Protein AF-A0A914V8T1-F1 (afdb_monomer_lite)

Structure (mmCIF, N/CA/C/O backbone):
data_AF-A0A914V8T1-F1
#
_entry.id   AF-A0A914V8T1-F1
#
loop_
_atom_site.group_PDB
_atom_site.id
_atom_site.type_symbol
_atom_site.label_atom_id
_atom_site.label_alt_id
_atom_site.label_comp_id
_atom_site.label_asym_id
_atom_site.label_entity_id
_atom_site.label_seq_id
_atom_site.pdbx_PDB_ins_code
_atom_site.Cartn_x
_atom_site.Cartn_y
_atom_site.Cartn_z
_atom_site.occupancy
_atom_site.B_iso_or_equiv
_atom_site.auth_seq_id
_atom_site.auth_comp_id
_atom_site.auth_asym_id
_atom_site.auth_atom_id
_atom_site.pdbx_PDB_model_num
ATOM 1 N N . MET A 1 1 ? 13.546 -30.998 -11.094 1.00 40.09 1 MET A N 1
ATOM 2 C CA . MET A 1 1 ? 13.096 -29.634 -10.759 1.00 40.09 1 MET A CA 1
ATOM 3 C C . MET A 1 1 ? 11.955 -29.326 -11.705 1.00 40.09 1 MET A C 1
ATOM 5 O O . MET A 1 1 ? 12.164 -29.465 -12.902 1.00 40.09 1 MET A O 1
ATOM 9 N N . ALA A 1 2 ? 10.743 -29.105 -11.198 1.00 43.88 2 ALA A N 1
ATOM 10 C CA . ALA A 1 2 ? 9.620 -28.754 -12.063 1.00 43.88 2 ALA A CA 1
ATOM 11 C C . ALA A 1 2 ? 9.867 -27.336 -12.589 1.00 43.88 2 ALA A C 1
ATOM 13 O O . ALA A 1 2 ? 10.110 -26.433 -11.797 1.00 43.88 2 ALA A O 1
ATOM 14 N N . GLU A 1 3 ? 9.884 -27.179 -13.906 1.00 50.78 3 GLU A N 1
ATOM 15 C CA . GLU A 1 3 ? 10.030 -25.894 -14.583 1.00 50.78 3 GLU A CA 1
ATOM 16 C C . GLU A 1 3 ? 8.847 -25.002 -14.177 1.00 50.78 3 GLU A C 1
ATOM 18 O O . GLU A 1 3 ? 7.692 -25.333 -14.459 1.00 50.78 3 GLU A O 1
ATOM 23 N N . GLU A 1 4 ? 9.114 -23.932 -13.421 1.00 58.81 4 GLU A N 1
ATOM 24 C CA . GLU A 1 4 ? 8.079 -23.042 -12.892 1.00 58.81 4 GLU A CA 1
ATOM 25 C C . GLU A 1 4 ? 7.491 -22.228 -14.051 1.00 58.81 4 GLU A C 1
ATOM 27 O O . GLU A 1 4 ? 7.983 -21.173 -14.443 1.00 58.81 4 GLU A O 1
ATOM 32 N N . THR A 1 5 ? 6.470 -22.798 -14.684 1.00 71.06 5 THR A N 1
ATOM 33 C CA . THR A 1 5 ? 5.900 -22.284 -15.926 1.00 71.06 5 THR A CA 1
ATOM 34 C C . THR A 1 5 ? 5.067 -21.042 -15.623 1.00 71.06 5 THR A C 1
ATOM 36 O O . THR A 1 5 ? 4.191 -21.077 -14.756 1.00 71.06 5 THR A O 1
ATOM 39 N N . VAL A 1 6 ? 5.317 -19.946 -16.346 1.00 68.06 6 VAL A N 1
ATOM 40 C CA . VAL A 1 6 ? 4.510 -18.720 -16.255 1.00 68.06 6 VAL A CA 1
ATOM 41 C C . VAL A 1 6 ? 3.047 -19.065 -16.537 1.00 68.06 6 VAL A C 1
ATOM 43 O O . VAL A 1 6 ? 2.710 -19.637 -17.576 1.00 68.06 6 VAL A O 1
ATOM 46 N N . LYS A 1 7 ? 2.167 -18.730 -15.596 1.00 71.81 7 LYS A N 1
ATOM 47 C CA . LYS A 1 7 ? 0.733 -18.997 -15.675 1.00 71.81 7 LYS A CA 1
ATOM 48 C C . LYS A 1 7 ? 0.045 -17.826 -16.360 1.00 71.81 7 LYS A C 1
ATOM 50 O O . LYS A 1 7 ? 0.218 -16.674 -15.974 1.00 71.81 7 LYS A O 1
ATOM 55 N N . PHE A 1 8 ? -0.807 -18.098 -17.340 1.00 65.56 8 PHE A N 1
ATOM 56 C CA . PHE A 1 8 ? -1.742 -17.077 -17.795 1.00 65.56 8 PHE A CA 1
ATOM 57 C C . PHE A 1 8 ? -2.761 -16.825 -16.680 1.00 65.56 8 PHE A C 1
ATOM 59 O O . PHE A 1 8 ? -3.545 -17.716 -16.350 1.00 65.56 8 PHE A O 1
ATOM 66 N N . VAL A 1 9 ? -2.740 -15.629 -16.089 1.00 55.72 9 VAL A N 1
ATOM 67 C CA . VAL A 1 9 ? -3.754 -15.225 -15.114 1.00 55.72 9 VAL A CA 1
ATOM 68 C C . VAL A 1 9 ? -4.707 -14.244 -15.789 1.00 55.72 9 VAL A C 1
ATOM 70 O O . VAL A 1 9 ? -4.295 -13.125 -16.099 1.00 55.72 9 VAL A O 1
ATOM 73 N N . PRO A 1 10 ? -5.963 -14.646 -16.067 1.00 44.34 10 PRO A N 1
ATOM 74 C CA . PRO A 1 10 ? -6.947 -13.755 -16.662 1.00 44.34 10 PRO A CA 1
ATOM 75 C C . PRO A 1 10 ? -7.345 -12.701 -15.627 1.00 44.34 10 PRO A C 1
ATOM 77 O O . PRO A 1 10 ? -8.226 -12.916 -14.797 1.00 44.34 10 PRO A O 1
ATOM 80 N N . PHE A 1 11 ? -6.675 -11.555 -15.655 1.00 46.16 11 PHE A N 1
ATOM 81 C CA . PHE A 1 11 ? -7.093 -10.400 -14.879 1.00 46.16 11 PHE A CA 1
ATOM 82 C C . PHE A 1 11 ? -8.258 -9.707 -15.579 1.00 46.16 11 PHE A C 1
ATOM 84 O O . PHE A 1 11 ? -8.137 -9.276 -16.724 1.00 46.16 11 PHE A O 1
ATOM 91 N N . ALA A 1 12 ? -9.370 -9.548 -14.869 1.00 40.06 12 ALA A N 1
ATOM 92 C CA . ALA A 1 12 ? -10.363 -8.539 -15.199 1.00 40.06 12 ALA A CA 1
ATOM 93 C C . ALA A 1 12 ? -10.019 -7.281 -14.391 1.00 40.06 12 ALA A C 1
ATOM 95 O O . ALA A 1 12 ? -10.312 -7.202 -13.198 1.00 40.06 12 ALA A O 1
ATOM 96 N N . SER A 1 13 ? -9.355 -6.305 -15.012 1.00 39.19 13 SER A N 1
ATOM 97 C CA . SER A 1 13 ? -9.276 -4.957 -14.450 1.00 39.19 13 SER A CA 1
ATOM 98 C C . SER A 1 13 ? -10.627 -4.285 -14.674 1.00 39.19 13 SER A C 1
ATOM 100 O O . SER A 1 13 ? -10.956 -3.829 -15.765 1.00 39.19 13 SER A O 1
ATOM 102 N N . PHE A 1 14 ? -11.460 -4.277 -13.641 1.00 40.12 14 PHE A N 1
ATOM 103 C CA . PHE A 1 14 ? -12.752 -3.617 -13.706 1.00 40.12 14 PHE A CA 1
ATOM 104 C C . PHE A 1 14 ? -12.590 -2.169 -13.247 1.00 40.12 14 PHE A C 1
ATOM 106 O O . PHE A 1 14 ? -12.587 -1.866 -12.058 1.00 40.12 14 PHE A O 1
ATOM 113 N N . VAL A 1 15 ? -12.461 -1.254 -14.202 1.00 46.91 15 VAL A N 1
ATOM 114 C CA . VAL A 1 15 ? -13.288 -0.053 -14.097 1.00 46.91 15 VAL A CA 1
ATOM 115 C C . VAL A 1 15 ? -14.628 -0.536 -14.612 1.00 46.91 15 VAL A C 1
ATOM 117 O O . VAL A 1 15 ? -14.652 -1.111 -15.695 1.00 46.91 15 VAL A O 1
ATOM 120 N N . ASP A 1 16 ? -15.706 -0.395 -13.854 1.00 46.41 16 ASP A N 1
ATOM 121 C CA . ASP A 1 16 ? -17.031 -0.648 -14.406 1.00 46.41 16 ASP A CA 1
ATOM 122 C C . ASP A 1 16 ? -17.591 0.659 -14.969 1.00 46.41 16 ASP A C 1
ATOM 124 O O . ASP A 1 16 ? -18.298 1.388 -14.263 1.00 46.41 16 ASP A O 1
ATOM 128 N N . PRO A 1 17 ? -17.285 1.034 -16.220 1.00 47.16 17 PRO A N 1
ATOM 129 C CA . PRO A 1 17 ? -17.965 2.164 -16.827 1.00 47.16 17 PRO A CA 1
ATOM 130 C C . PRO A 1 17 ? -19.477 1.905 -16.928 1.00 47.16 17 PRO A C 1
ATOM 132 O O . PRO A 1 17 ? -20.243 2.864 -17.011 1.00 47.16 17 PRO A O 1
ATOM 135 N N . ALA A 1 18 ? -19.915 0.640 -16.877 1.00 49.03 18 ALA A N 1
ATOM 136 C CA . ALA A 1 18 ? -21.314 0.254 -16.879 1.00 49.03 18 ALA A CA 1
ATOM 137 C C . ALA A 1 18 ? -21.915 0.120 -15.472 1.00 49.03 18 ALA A C 1
ATOM 139 O O . ALA A 1 18 ? -23.126 0.001 -15.393 1.00 49.03 18 ALA A O 1
ATOM 140 N N . PHE A 1 19 ? -21.166 0.240 -14.367 1.00 60.09 19 PHE A N 1
ATOM 141 C CA . PHE A 1 19 ? -21.729 0.042 -13.019 1.00 60.09 19 PHE A CA 1
ATOM 142 C C . PHE A 1 19 ? -22.822 1.052 -12.786 1.00 60.09 19 PHE A C 1
ATOM 144 O O . PHE A 1 19 ? -23.913 0.710 -12.357 1.00 60.09 19 PHE A O 1
ATOM 151 N N . TRP A 1 20 ? -22.545 2.309 -13.122 1.00 57.88 20 TRP A N 1
ATOM 152 C CA . TRP A 1 20 ? -23.533 3.363 -13.019 1.00 57.88 20 TRP A CA 1
ATOM 153 C C . TRP A 1 20 ? -24.673 3.161 -14.007 1.00 57.88 20 TRP A C 1
ATOM 155 O O . TRP A 1 20 ? -25.799 3.482 -13.654 1.00 57.88 20 TRP A O 1
ATOM 165 N N . ALA A 1 21 ? -24.432 2.591 -15.189 1.00 68.50 21 ALA A N 1
ATOM 166 C CA . ALA A 1 21 ? -25.487 2.285 -16.151 1.00 68.50 21 ALA A CA 1
ATOM 167 C C . ALA A 1 21 ? -26.397 1.142 -15.660 1.00 68.50 21 ALA A C 1
ATOM 169 O O . ALA A 1 21 ? -27.607 1.330 -15.594 1.00 68.50 21 ALA A O 1
ATOM 170 N N . ASP A 1 22 ? -25.835 0.019 -15.218 1.00 61.81 22 ASP A N 1
ATOM 171 C CA . ASP A 1 22 ? -26.538 -1.152 -14.689 1.00 61.81 22 ASP A CA 1
ATOM 172 C C . ASP A 1 22 ? -27.198 -0.863 -13.338 1.00 61.81 22 ASP A C 1
ATOM 174 O O . ASP A 1 22 ? -28.322 -1.292 -13.087 1.00 61.81 22 ASP A O 1
ATOM 178 N N . LEU A 1 23 ? -26.540 -0.101 -12.461 1.00 62.12 23 LEU A N 1
ATOM 179 C CA . LEU A 1 23 ? -27.122 0.379 -11.207 1.00 62.12 23 LEU A CA 1
ATOM 180 C C . LEU A 1 23 ? -28.282 1.333 -11.489 1.00 62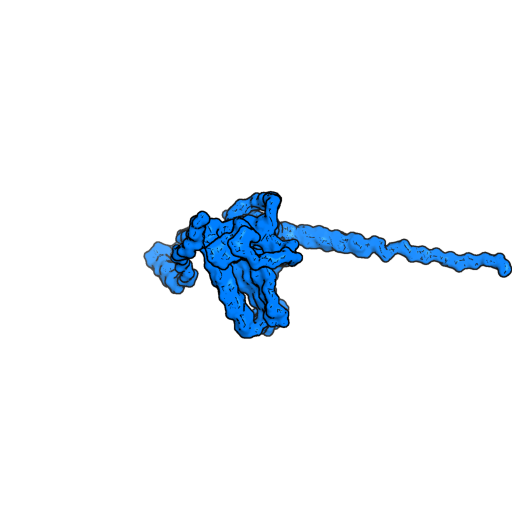.12 23 LEU A C 1
ATOM 182 O O . LEU A 1 23 ? -29.303 1.261 -10.807 1.00 62.12 23 LEU A O 1
ATOM 186 N N . THR A 1 24 ? -28.148 2.210 -12.487 1.00 66.50 24 THR A N 1
ATOM 187 C CA . THR A 1 24 ? -29.220 3.127 -12.894 1.00 66.50 24 THR A CA 1
ATOM 188 C C . THR A 1 24 ? -30.377 2.370 -13.537 1.00 66.50 24 THR A C 1
ATOM 190 O O . THR A 1 24 ? -31.522 2.638 -13.186 1.00 66.50 24 THR A O 1
ATOM 193 N N . ASP A 1 25 ? -30.122 1.381 -14.396 1.00 78.38 25 ASP A N 1
ATOM 194 C CA . ASP A 1 25 ? -31.162 0.537 -14.995 1.00 78.38 25 ASP A CA 1
ATOM 195 C C . ASP A 1 25 ? -31.884 -0.294 -13.926 1.00 78.38 25 ASP A C 1
ATOM 197 O O . ASP A 1 25 ? -33.114 -0.300 -13.872 1.00 78.38 25 ASP A O 1
ATOM 201 N N . ARG A 1 26 ? -31.148 -0.889 -12.978 1.00 69.75 26 ARG A N 1
ATOM 202 C CA . ARG A 1 26 ? -31.739 -1.595 -11.831 1.00 69.75 26 ARG A CA 1
ATOM 203 C C . ARG A 1 26 ? -32.545 -0.662 -10.932 1.00 69.75 26 ARG A C 1
ATOM 205 O O . ARG A 1 26 ? -33.663 -1.023 -10.567 1.00 69.75 26 ARG A O 1
ATOM 212 N N . LYS A 1 27 ? -32.049 0.542 -10.623 1.00 67.12 27 LYS A N 1
ATOM 213 C CA . LYS A 1 27 ? -32.806 1.561 -9.873 1.00 67.12 27 LYS A CA 1
ATOM 214 C C . LYS A 1 27 ? -34.079 1.980 -10.605 1.00 67.12 27 LYS A C 1
ATOM 216 O O . LYS A 1 27 ? -35.128 2.050 -9.983 1.00 67.12 27 LYS A O 1
ATOM 221 N N . LEU A 1 28 ? -34.018 2.220 -11.911 1.00 72.06 28 LEU A N 1
ATOM 222 C CA . LEU A 1 28 ? -35.159 2.732 -12.675 1.00 72.06 28 LEU A CA 1
ATOM 223 C C . LEU A 1 28 ? -36.191 1.654 -13.027 1.00 72.06 28 LEU A C 1
ATOM 225 O O . LEU A 1 28 ? -37.384 1.946 -13.039 1.00 72.06 28 LEU A O 1
ATOM 229 N N . ARG A 1 29 ? -35.755 0.427 -13.333 1.00 73.94 29 ARG A N 1
ATOM 230 C CA . ARG A 1 29 ? -36.621 -0.628 -13.891 1.00 73.94 29 ARG A CA 1
ATOM 231 C C . ARG A 1 29 ? -36.989 -1.734 -12.914 1.00 73.94 29 ARG A C 1
ATOM 233 O O . ARG A 1 29 ? -38.002 -2.394 -13.124 1.00 73.94 29 ARG A O 1
ATOM 240 N N . HIS A 1 30 ? -36.185 -1.954 -11.875 1.00 72.12 30 HIS A N 1
ATOM 241 C CA . HIS A 1 30 ? -36.365 -3.094 -10.973 1.00 72.12 30 HIS A CA 1
ATOM 242 C C . HIS A 1 30 ? -36.601 -2.699 -9.513 1.00 72.12 30 HIS A C 1
ATOM 244 O O . HIS A 1 30 ? -37.428 -3.327 -8.858 1.00 72.12 30 HIS A O 1
ATOM 250 N N . TRP A 1 31 ? -35.900 -1.691 -8.991 1.00 73.38 31 TRP A N 1
ATOM 251 C CA . TRP A 1 31 ? -36.013 -1.276 -7.587 1.00 73.38 31 TRP A CA 1
ATOM 252 C C . TRP A 1 31 ? -36.952 -0.079 -7.398 1.00 73.38 31 TRP A C 1
ATOM 254 O O . TRP A 1 31 ? -37.641 0.004 -6.389 1.00 73.38 31 TRP A O 1
ATOM 264 N N . GLY A 1 32 ? -37.042 0.823 -8.375 1.00 72.44 32 GLY A N 1
ATOM 265 C CA . GLY A 1 32 ? -37.850 2.036 -8.263 1.00 72.44 32 GLY A CA 1
ATOM 266 C C . GLY A 1 32 ? -37.367 2.949 -7.128 1.00 72.44 32 GLY A C 1
ATOM 267 O O . GLY A 1 32 ? -36.168 3.131 -6.936 1.00 72.44 32 GLY A O 1
ATOM 268 N N . LEU A 1 33 ? -38.314 3.516 -6.371 1.00 64.38 33 LEU A N 1
ATOM 269 C CA . LEU A 1 33 ? -38.083 4.363 -5.184 1.00 64.38 33 LEU A CA 1
ATOM 270 C C . LEU A 1 33 ? -37.881 3.545 -3.891 1.00 64.38 33 LEU A C 1
ATOM 272 O O . LEU A 1 33 ? -38.147 4.027 -2.794 1.00 64.38 33 LEU A O 1
ATOM 276 N N . ASP A 1 34 ? -37.500 2.277 -4.013 1.00 62.03 34 ASP A N 1
ATOM 277 C CA . ASP A 1 34 ? -37.257 1.416 -2.863 1.00 62.03 34 ASP A CA 1
ATOM 278 C C . ASP A 1 34 ? -35.905 1.753 -2.214 1.00 62.03 34 ASP A C 1
ATOM 280 O O . ASP A 1 34 ? -34.844 1.425 -2.747 1.00 62.03 34 ASP A O 1
ATOM 284 N N . ASP A 1 35 ? -35.963 2.393 -1.046 1.00 59.16 35 ASP A N 1
ATOM 285 C CA . ASP A 1 35 ? -34.799 2.796 -0.245 1.00 59.16 35 ASP A CA 1
ATOM 286 C C . ASP A 1 35 ? -34.213 1.651 0.608 1.00 59.16 35 ASP A C 1
ATOM 288 O O . ASP A 1 35 ? -33.271 1.856 1.381 1.00 59.16 35 ASP A O 1
ATOM 292 N N . SER A 1 36 ? -34.741 0.426 0.502 1.00 59.56 36 SER A N 1
ATOM 293 C CA . SER A 1 36 ? -34.194 -0.718 1.239 1.00 59.56 36 SER A CA 1
ATOM 294 C C . SER A 1 36 ? -32.816 -1.144 0.710 1.00 59.56 36 SER A C 1
ATOM 296 O O . SER A 1 36 ? -32.586 -1.259 -0.495 1.00 59.56 36 SER A O 1
ATOM 298 N N . ALA A 1 37 ? -31.878 -1.416 1.627 1.00 46.44 37 ALA A N 1
ATOM 299 C CA . ALA A 1 37 ? -30.505 -1.787 1.291 1.00 46.44 37 ALA A CA 1
ATOM 300 C C . ALA A 1 37 ? -30.459 -3.035 0.387 1.00 46.44 37 ALA A C 1
ATOM 302 O O . ALA A 1 37 ? -30.911 -4.116 0.772 1.00 46.44 37 ALA A O 1
ATOM 303 N N . LYS A 1 38 ? -29.893 -2.895 -0.819 1.00 47.62 38 LYS A N 1
ATOM 304 C CA . LYS A 1 38 ? -29.699 -4.002 -1.766 1.00 47.62 38 LYS A CA 1
ATOM 305 C C . LYS A 1 38 ? -28.251 -4.479 -1.733 1.00 47.62 38 LYS A C 1
ATOM 307 O O . LYS A 1 38 ? -27.320 -3.692 -1.886 1.00 47.62 38 LYS A O 1
ATOM 312 N N . LEU A 1 39 ? -28.069 -5.785 -1.559 1.00 38.59 39 LEU A N 1
ATOM 313 C CA . LEU A 1 39 ? -26.759 -6.425 -1.591 1.00 38.59 39 LEU A CA 1
ATOM 314 C C . LEU A 1 39 ? -26.299 -6.588 -3.049 1.00 38.59 39 LEU A C 1
ATOM 316 O O . LEU A 1 39 ? -26.772 -7.472 -3.761 1.00 38.59 39 LEU A O 1
ATOM 320 N N . CYS A 1 40 ? -25.367 -5.748 -3.499 1.00 38.03 40 CYS A N 1
ATOM 321 C CA . CYS A 1 40 ? -24.632 -5.979 -4.741 1.00 38.03 40 CYS A CA 1
ATOM 322 C C . CYS A 1 40 ? -23.422 -6.867 -4.437 1.00 38.03 40 CYS A C 1
ATOM 324 O O . CYS A 1 40 ? -22.416 -6.401 -3.907 1.00 38.03 40 CYS A O 1
ATOM 326 N N . VAL A 1 41 ? -23.532 -8.159 -4.749 1.00 32.72 41 VAL A N 1
ATOM 327 C CA . VAL A 1 41 ? -22.429 -9.114 -4.592 1.00 32.72 41 VAL A CA 1
ATOM 328 C C . VAL A 1 41 ? -21.422 -8.886 -5.720 1.00 32.72 41 VAL A C 1
ATOM 330 O O . VAL A 1 41 ? -21.560 -9.435 -6.811 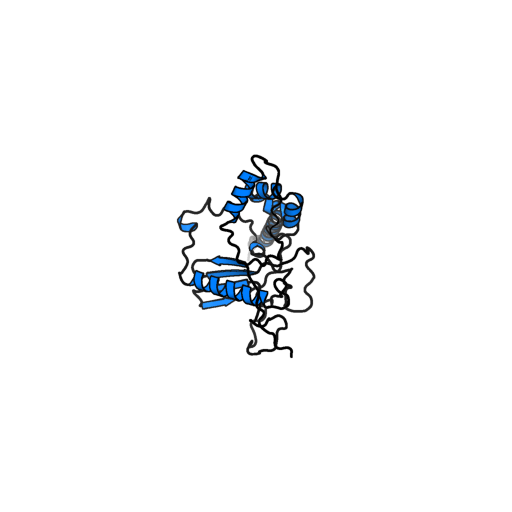1.00 32.72 41 VAL A O 1
ATOM 333 N N . LEU A 1 42 ? -20.406 -8.062 -5.464 1.00 33.19 42 LEU A N 1
ATOM 334 C CA . LEU A 1 42 ? -19.139 -8.159 -6.183 1.00 33.19 42 LEU A CA 1
ATOM 335 C C . LEU A 1 42 ? -18.425 -9.407 -5.665 1.00 33.19 42 LEU A C 1
ATOM 337 O O . LEU A 1 42 ? -18.301 -9.597 -4.456 1.00 33.19 42 LEU A O 1
ATOM 341 N N . ALA A 1 43 ? -18.018 -10.284 -6.581 1.00 29.70 43 ALA A N 1
ATOM 342 C CA . ALA A 1 43 ? -17.304 -11.509 -6.256 1.00 29.70 43 ALA A CA 1
ATOM 343 C C . ALA A 1 43 ? -16.146 -11.207 -5.291 1.00 29.70 43 ALA A C 1
ATOM 345 O O . ALA A 1 43 ? -15.271 -10.393 -5.590 1.00 29.70 43 ALA A O 1
ATOM 346 N N . VAL A 1 44 ? -16.146 -11.866 -4.131 1.00 31.36 44 VAL A N 1
ATOM 347 C CA . VAL A 1 44 ? -15.050 -11.792 -3.161 1.00 31.36 44 VAL A CA 1
ATOM 348 C C . VAL A 1 44 ? -13.906 -12.650 -3.698 1.00 31.36 44 VAL A C 1
ATOM 350 O O . VAL A 1 44 ? -13.679 -13.777 -3.268 1.00 31.36 44 VAL A O 1
ATOM 353 N N . CYS A 1 45 ? -13.196 -12.127 -4.695 1.00 40.09 45 CYS A N 1
ATOM 354 C CA . CYS A 1 45 ? -11.809 -12.510 -4.906 1.00 40.09 45 CYS A CA 1
ATOM 355 C C . CYS A 1 45 ? -11.027 -12.038 -3.679 1.00 40.09 45 CYS A C 1
ATOM 357 O O . CYS A 1 45 ? -11.312 -10.969 -3.140 1.00 40.09 45 CYS A O 1
ATOM 359 N N . VAL A 1 46 ? -10.035 -12.806 -3.233 1.00 49.06 46 VAL A N 1
ATOM 360 C CA . VAL A 1 46 ? -9.026 -12.291 -2.300 1.00 49.06 46 VAL A CA 1
ATOM 361 C C . VAL A 1 46 ? -8.416 -11.051 -2.961 1.00 49.06 46 VAL A C 1
ATOM 363 O O . VAL A 1 46 ? -7.666 -11.169 -3.927 1.00 49.06 46 VAL A O 1
ATOM 366 N N . GLN A 1 47 ? -8.830 -9.861 -2.523 1.00 69.94 47 GLN A N 1
ATOM 367 C CA . GLN A 1 47 ? -8.440 -8.610 -3.161 1.00 69.94 47 GLN A CA 1
ATOM 368 C C . GLN A 1 47 ? -6.990 -8.322 -2.785 1.00 69.94 47 GLN A C 1
ATOM 370 O O . GLN A 1 47 ? -6.693 -7.879 -1.678 1.00 69.94 47 GLN A O 1
ATOM 375 N N . ILE A 1 48 ? -6.076 -8.605 -3.711 1.00 82.25 48 ILE A N 1
ATOM 376 C CA . ILE A 1 48 ? -4.709 -8.099 -3.631 1.00 82.25 48 ILE A CA 1
ATOM 377 C C . ILE A 1 48 ? -4.805 -6.581 -3.781 1.00 82.25 48 ILE A C 1
ATOM 379 O O . ILE A 1 48 ? -5.224 -6.084 -4.825 1.00 82.25 48 ILE A O 1
ATOM 383 N N . ALA A 1 49 ? -4.432 -5.852 -2.733 1.00 87.38 49 ALA A N 1
ATOM 384 C CA . ALA A 1 49 ? -4.364 -4.400 -2.759 1.00 87.38 49 ALA A CA 1
ATOM 385 C C . ALA A 1 49 ? -2.902 -3.948 -2.827 1.00 87.38 49 ALA A C 1
ATOM 387 O O . ALA A 1 49 ? -2.045 -4.447 -2.089 1.00 87.38 49 ALA A O 1
ATOM 388 N N . LEU A 1 50 ? -2.634 -2.982 -3.705 1.00 90.31 50 LEU A N 1
ATOM 389 C CA . LEU A 1 50 ? -1.374 -2.252 -3.789 1.00 90.31 50 LEU A CA 1
ATOM 390 C C . LEU A 1 50 ? -1.665 -0.768 -3.554 1.00 90.31 50 LEU A C 1
ATOM 392 O O . LEU A 1 50 ? -2.504 -0.189 -4.241 1.00 90.31 50 LEU A O 1
ATOM 396 N N . SER A 1 51 ? -0.969 -0.145 -2.606 1.00 90.38 51 SER A N 1
ATOM 397 C CA . SER A 1 51 ? -0.956 1.317 -2.485 1.00 90.38 51 SER A CA 1
ATOM 398 C C . SER A 1 51 ? 0.284 1.864 -3.160 1.00 90.38 51 SER A C 1
ATOM 400 O O . SER A 1 51 ? 1.381 1.392 -2.883 1.00 90.38 51 SER A O 1
ATOM 402 N N . VAL A 1 52 ? 0.108 2.880 -3.999 1.00 91.25 52 VAL A N 1
ATOM 403 C CA . VAL A 1 52 ? 1.203 3.626 -4.619 1.00 91.25 52 VAL A CA 1
ATOM 404 C C . VAL A 1 52 ? 1.056 5.084 -4.212 1.00 91.25 52 VAL A C 1
ATOM 406 O O . VAL A 1 52 ? 0.018 5.689 -4.471 1.00 91.25 52 VAL A O 1
ATOM 409 N N . ALA A 1 53 ? 2.077 5.641 -3.568 1.00 87.88 53 ALA A N 1
ATOM 410 C CA . ALA A 1 53 ? 2.118 7.050 -3.194 1.00 87.88 53 ALA A CA 1
ATOM 411 C C . ALA A 1 53 ? 3.383 7.709 -3.744 1.00 87.88 53 ALA A C 1
ATOM 413 O O . ALA A 1 53 ? 4.456 7.099 -3.781 1.00 87.88 53 ALA A O 1
ATOM 414 N N . LEU A 1 54 ? 3.239 8.958 -4.183 1.00 89.44 54 LEU A N 1
ATOM 415 C CA . LEU A 1 54 ? 4.295 9.738 -4.820 1.00 89.44 54 LEU A CA 1
ATOM 416 C C . LEU A 1 54 ? 4.640 10.945 -3.943 1.00 89.44 54 LEU A C 1
ATOM 418 O O . LEU A 1 54 ? 3.753 11.669 -3.487 1.00 89.44 54 LEU A O 1
ATOM 422 N N . GLY A 1 55 ? 5.933 11.149 -3.720 1.00 86.25 55 GLY A N 1
ATOM 423 C CA . GLY A 1 55 ? 6.513 12.385 -3.207 1.00 86.25 55 GLY A CA 1
ATOM 424 C C . GLY A 1 55 ? 7.130 13.208 -4.340 1.00 86.25 55 GLY A C 1
ATOM 425 O O . GLY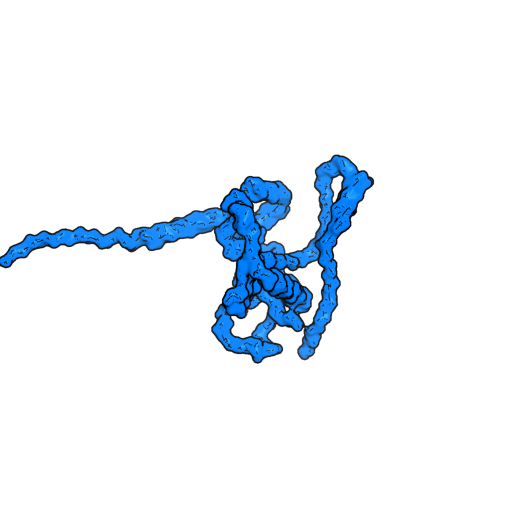 A 1 55 ? 7.007 12.869 -5.515 1.00 86.25 55 GLY A O 1
ATOM 426 N N . PHE A 1 56 ? 7.855 14.272 -3.992 1.00 87.19 56 PHE A N 1
ATOM 427 C CA . PHE A 1 56 ? 8.518 15.127 -4.984 1.00 87.19 56 PHE A CA 1
ATOM 428 C C . PHE A 1 56 ? 9.543 14.363 -5.840 1.00 87.19 56 PHE A C 1
ATOM 430 O O . PHE A 1 56 ? 9.513 14.422 -7.071 1.00 87.19 56 PHE A O 1
ATOM 437 N N . ASP A 1 57 ? 10.441 13.620 -5.198 1.00 89.31 57 ASP A N 1
ATOM 438 C CA . ASP A 1 57 ? 11.515 12.846 -5.828 1.00 89.31 57 ASP A CA 1
ATOM 439 C C . ASP A 1 57 ? 11.571 11.393 -5.332 1.00 89.31 57 ASP A C 1
ATOM 441 O O . ASP A 1 57 ? 12.584 10.716 -5.511 1.00 89.31 57 ASP A O 1
ATOM 445 N N . SER A 1 58 ? 10.500 10.912 -4.707 1.00 90.19 58 SER A N 1
ATOM 446 C CA . SER A 1 58 ? 10.413 9.573 -4.129 1.00 90.19 58 SER A CA 1
ATOM 447 C C . SER A 1 58 ? 9.048 8.947 -4.373 1.00 90.19 58 SER A C 1
ATOM 449 O O . SER A 1 58 ? 8.076 9.635 -4.681 1.00 90.19 58 SER A O 1
ATOM 451 N N . PHE A 1 59 ? 8.972 7.629 -4.249 1.00 92.50 59 PHE A N 1
ATOM 452 C CA . PHE A 1 59 ? 7.714 6.895 -4.293 1.00 92.50 59 PHE A CA 1
ATOM 453 C C . PHE A 1 59 ? 7.744 5.733 -3.308 1.00 92.50 59 PHE A C 1
ATOM 455 O O . PHE A 1 59 ? 8.811 5.214 -2.967 1.00 92.50 59 PHE A O 1
ATOM 462 N N . VAL A 1 60 ? 6.561 5.312 -2.877 1.00 93.19 60 VAL A N 1
ATOM 463 C CA . VAL A 1 60 ? 6.370 4.099 -2.088 1.00 93.19 60 VAL A CA 1
ATOM 464 C C . VAL A 1 60 ? 5.270 3.254 -2.712 1.00 93.19 60 VAL A C 1
ATOM 466 O O . VAL A 1 60 ? 4.201 3.755 -3.057 1.00 93.19 60 VAL A O 1
ATOM 469 N N . ILE A 1 61 ? 5.547 1.966 -2.854 1.00 94.44 61 ILE A N 1
ATOM 470 C CA . ILE A 1 61 ? 4.591 0.938 -3.247 1.00 94.44 61 ILE A CA 1
ATOM 471 C C . ILE A 1 61 ? 4.466 -0.003 -2.056 1.00 94.44 61 ILE A C 1
ATOM 473 O O . ILE A 1 61 ? 5.482 -0.438 -1.520 1.00 94.44 61 ILE A O 1
ATOM 477 N N . VAL A 1 62 ? 3.246 -0.307 -1.628 1.00 92.81 62 VAL A N 1
ATOM 478 C CA . VAL A 1 62 ? 2.970 -1.212 -0.507 1.00 92.81 62 VAL A CA 1
ATOM 479 C C . VAL A 1 62 ? 2.014 -2.294 -0.971 1.00 92.81 62 VAL A C 1
ATOM 481 O O . VAL A 1 62 ? 0.900 -1.987 -1.401 1.00 92.81 62 VAL A O 1
ATOM 484 N N . ARG A 1 63 ? 2.428 -3.553 -0.836 1.00 92.81 63 ARG A N 1
ATOM 485 C CA . ARG A 1 63 ? 1.549 -4.713 -0.951 1.00 92.81 63 ARG A CA 1
ATOM 486 C C . ARG A 1 63 ? 0.893 -4.991 0.386 1.00 92.81 63 ARG A C 1
ATOM 488 O O . ARG A 1 63 ? 1.571 -5.243 1.375 1.00 92.81 63 ARG A O 1
ATOM 495 N N . HIS A 1 64 ? -0.430 -4.939 0.419 1.00 91.19 64 HIS A N 1
ATOM 496 C CA . HIS A 1 64 ? -1.177 -5.150 1.654 1.00 91.19 64 HIS A CA 1
ATOM 497 C C . HIS A 1 64 ? -1.292 -6.639 1.954 1.00 91.19 64 HIS A C 1
ATOM 499 O O . HIS A 1 64 ? -1.379 -7.458 1.035 1.00 91.19 64 HIS A O 1
ATOM 505 N N . GLY A 1 65 ? -1.308 -6.981 3.241 1.00 89.31 65 GLY A N 1
ATOM 506 C CA . GLY A 1 65 ? -1.523 -8.358 3.654 1.00 89.31 65 GLY A CA 1
ATOM 507 C C . GLY A 1 65 ? -2.926 -8.845 3.317 1.00 89.31 65 GLY A C 1
ATOM 508 O O . GLY A 1 65 ? -3.897 -8.095 3.435 1.00 89.31 65 GLY A O 1
ATOM 509 N N . VAL A 1 66 ? -3.031 -10.104 2.893 1.00 83.94 66 VAL A N 1
ATOM 510 C CA . VAL A 1 66 ? -4.313 -10.720 2.528 1.00 83.94 66 VAL A CA 1
ATOM 511 C C . VAL A 1 66 ? -4.705 -11.771 3.554 1.00 83.94 66 VAL A C 1
ATOM 513 O O . VAL A 1 66 ? -3.968 -12.713 3.810 1.00 83.94 66 VAL A O 1
ATOM 516 N N . GLY A 1 67 ? -5.890 -11.644 4.138 1.00 74.06 67 GLY A N 1
ATOM 517 C CA . GLY A 1 67 ? -6.384 -12.643 5.079 1.00 74.06 67 GLY A CA 1
ATOM 518 C C . GLY A 1 67 ? -7.173 -12.035 6.221 1.00 74.06 67 GLY A C 1
ATOM 519 O O . GLY A 1 67 ? -6.985 -10.882 6.601 1.00 74.06 67 GLY A O 1
ATOM 520 N N . SER A 1 68 ? -8.091 -12.838 6.759 1.00 60.66 68 SER A N 1
ATOM 521 C CA . SER A 1 68 ? -8.951 -12.423 7.863 1.00 60.66 68 SER A CA 1
ATOM 522 C C . SER A 1 68 ? -8.480 -12.898 9.232 1.00 60.66 68 SER A C 1
ATOM 524 O O . SER A 1 68 ? -9.124 -12.555 10.220 1.00 60.66 68 SER A O 1
ATOM 526 N N . GLN A 1 69 ? -7.400 -13.677 9.305 1.00 63.66 69 GLN A N 1
ATOM 527 C CA . GLN A 1 69 ? -6.914 -14.186 10.580 1.00 63.66 69 GLN A CA 1
ATOM 528 C C . GLN A 1 69 ? -6.355 -13.037 11.415 1.00 63.66 69 GLN A C 1
ATOM 530 O O . GLN A 1 69 ? -5.519 -12.262 10.947 1.00 63.66 69 GLN A O 1
ATOM 535 N N . ASP A 1 70 ? -6.868 -12.903 12.634 1.00 60.66 70 ASP A N 1
ATOM 536 C CA . ASP A 1 70 ? -6.463 -11.871 13.589 1.00 60.66 70 ASP A CA 1
ATOM 537 C C . ASP A 1 70 ? -5.208 -12.287 14.376 1.00 60.66 70 ASP A C 1
ATOM 539 O O . ASP A 1 70 ? -4.461 -11.424 14.842 1.00 60.66 70 ASP A O 1
ATOM 543 N N . ASP A 1 71 ? -4.917 -13.589 14.431 1.00 60.31 71 ASP A N 1
ATOM 544 C CA . ASP A 1 71 ? -3.767 -14.142 15.138 1.00 60.31 71 ASP A CA 1
ATOM 545 C C . ASP A 1 71 ? -2.465 -13.833 14.392 1.00 60.31 71 ASP A C 1
ATOM 547 O O . ASP A 1 71 ? -2.168 -14.372 13.326 1.00 60.31 71 ASP A O 1
ATOM 551 N N . ILE A 1 72 ? -1.658 -12.941 14.967 1.00 64.06 72 ILE A N 1
ATOM 552 C CA . ILE A 1 72 ? -0.285 -12.721 14.516 1.00 64.06 72 ILE A CA 1
A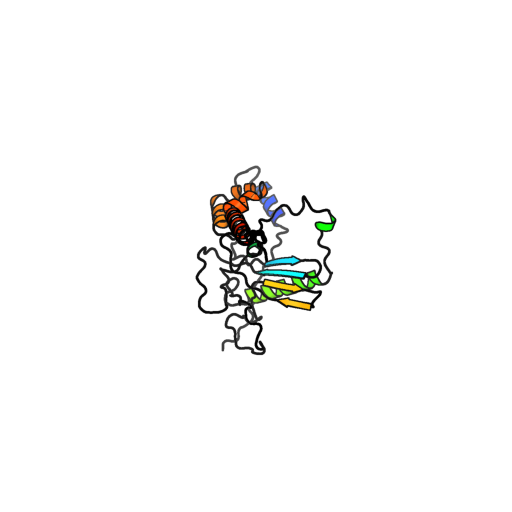TOM 553 C C . ILE A 1 72 ? 0.541 -13.883 15.060 1.00 64.06 72 ILE A C 1
ATOM 555 O O . ILE A 1 72 ? 0.955 -13.862 16.220 1.00 64.06 72 ILE A O 1
ATOM 559 N N . ALA A 1 73 ? 0.776 -14.903 14.234 1.00 63.88 73 ALA A N 1
ATOM 560 C CA . ALA A 1 73 ? 1.650 -15.997 14.633 1.00 63.88 73 ALA A CA 1
ATOM 561 C C . ALA A 1 73 ? 3.050 -15.446 14.987 1.00 63.88 73 ALA A C 1
ATOM 563 O O . ALA A 1 73 ? 3.539 -14.519 14.323 1.00 63.88 73 ALA A O 1
ATOM 564 N N . PRO A 1 74 ? 3.720 -15.971 16.028 1.00 60.19 74 PRO A N 1
ATOM 565 C CA . PRO A 1 74 ? 5.108 -15.618 16.304 1.00 60.19 74 PRO A CA 1
ATOM 566 C C . PRO A 1 74 ? 5.980 -15.938 15.083 1.00 60.19 74 PRO A C 1
ATOM 568 O O . PRO A 1 74 ? 5.663 -16.838 14.307 1.00 60.19 74 PRO A O 1
ATOM 571 N N . ILE A 1 75 ? 7.057 -15.167 14.892 1.00 58.53 75 ILE A N 1
ATOM 572 C CA . ILE A 1 75 ? 7.981 -15.347 13.764 1.00 58.53 75 ILE A CA 1
ATOM 573 C C . ILE A 1 75 ? 8.508 -16.784 13.825 1.00 58.53 75 ILE A C 1
ATOM 575 O O . ILE A 1 75 ? 9.253 -17.133 14.739 1.00 58.53 75 ILE A O 1
ATOM 579 N N . GLN A 1 76 ? 8.098 -17.629 12.878 1.00 55.47 76 GLN A N 1
ATOM 580 C CA . GLN A 1 76 ? 8.761 -18.910 12.666 1.00 55.47 76 GLN A CA 1
ATOM 581 C C . GLN A 1 76 ? 10.187 -18.615 12.205 1.00 55.47 76 GLN A C 1
ATOM 583 O O . GLN A 1 76 ? 10.387 -17.695 11.423 1.00 55.47 76 GLN A O 1
ATOM 588 N N . SER A 1 77 ? 11.162 -19.356 12.729 1.00 48.75 77 SER A N 1
ATOM 589 C CA . SER A 1 77 ? 12.608 -19.160 12.569 1.00 48.75 77 SER A CA 1
ATOM 590 C C . SER A 1 77 ? 13.065 -19.017 11.106 1.00 48.75 77 SER A C 1
ATOM 592 O O . SER A 1 77 ? 13.544 -19.966 10.492 1.00 48.75 77 SER A O 1
ATOM 594 N N . GLY A 1 78 ? 12.921 -17.815 10.555 1.00 59.00 78 GLY A N 1
ATOM 595 C CA . GLY A 1 78 ? 13.262 -17.449 9.188 1.00 59.00 78 GLY A CA 1
ATOM 596 C C . GLY A 1 78 ? 12.979 -15.965 8.956 1.00 59.00 78 GLY A C 1
ATOM 597 O O . GLY A 1 78 ? 12.019 -15.414 9.489 1.00 59.00 78 GLY A O 1
ATOM 598 N N . ASN A 1 79 ? 13.813 -15.304 8.153 1.00 77.25 79 ASN A N 1
ATOM 599 C CA . ASN A 1 79 ? 13.706 -13.872 7.837 1.00 77.25 79 ASN A CA 1
ATOM 600 C C . ASN A 1 79 ? 12.529 -13.554 6.884 1.00 77.25 79 ASN A C 1
ATOM 602 O O . ASN A 1 79 ? 12.643 -12.668 6.042 1.00 77.25 79 ASN A O 1
ATOM 606 N N . LEU A 1 80 ? 11.414 -14.288 6.961 1.00 83.62 80 LEU A N 1
ATOM 607 C CA . LEU A 1 80 ? 10.259 -14.166 6.069 1.00 83.62 80 LEU A CA 1
ATOM 608 C C . LEU A 1 80 ? 8.996 -13.831 6.869 1.00 83.62 80 LEU A C 1
ATOM 610 O O . LEU A 1 80 ? 8.672 -14.492 7.854 1.00 83.62 80 LEU A O 1
ATOM 614 N N . VAL A 1 81 ? 8.254 -12.826 6.413 1.00 86.62 81 VAL A N 1
ATOM 615 C CA . VAL A 1 81 ? 6.931 -12.470 6.930 1.00 86.62 81 VAL A CA 1
ATOM 616 C C . VAL A 1 81 ? 5.865 -13.080 6.016 1.00 86.62 81 VAL A C 1
ATOM 618 O O . VAL A 1 81 ? 5.879 -12.806 4.813 1.00 86.62 81 VAL A O 1
ATOM 621 N N . PRO A 1 82 ? 4.936 -13.887 6.557 1.00 88.56 82 PRO A N 1
ATOM 622 C CA . PRO A 1 82 ? 3.805 -14.427 5.807 1.00 88.56 82 PRO A CA 1
ATOM 623 C C . PRO A 1 82 ? 2.925 -13.344 5.164 1.00 88.56 82 PRO A C 1
ATOM 625 O O . PRO A 1 82 ? 2.741 -12.264 5.732 1.00 88.56 82 PRO A O 1
ATOM 628 N N . GLY A 1 83 ? 2.352 -13.641 3.993 1.00 87.56 83 GLY A N 1
ATOM 629 C CA . GLY A 1 83 ? 1.542 -12.692 3.221 1.00 87.56 83 GLY A CA 1
ATOM 630 C C . GLY A 1 83 ? 0.277 -12.194 3.933 1.00 87.56 83 GLY A C 1
ATOM 631 O O . GLY A 1 83 ? -0.172 -11.084 3.679 1.00 87.56 83 GLY A O 1
ATOM 632 N N . ASP A 1 84 ? -0.280 -12.962 4.865 1.00 87.62 84 ASP A N 1
ATOM 633 C CA . ASP A 1 84 ? -1.435 -12.593 5.699 1.00 87.62 84 ASP A CA 1
ATOM 634 C C . ASP A 1 84 ? -1.091 -11.644 6.857 1.00 87.62 84 ASP A C 1
ATOM 636 O O . ASP A 1 84 ? -1.971 -11.001 7.435 1.00 87.62 84 ASP A O 1
ATOM 640 N N . GLN A 1 85 ? 0.197 -11.519 7.170 1.00 89.06 85 GLN A N 1
ATOM 641 C CA . GLN A 1 85 ? 0.711 -10.716 8.278 1.00 89.06 85 GLN A CA 1
ATOM 642 C C . GLN A 1 85 ? 1.466 -9.472 7.806 1.00 89.06 85 GLN A C 1
ATOM 644 O O . GLN A 1 85 ? 2.067 -8.771 8.625 1.00 89.06 85 GLN A O 1
ATOM 649 N N . LEU A 1 86 ? 1.438 -9.178 6.506 1.00 90.50 86 LEU A N 1
ATOM 650 C CA . LEU A 1 86 ? 1.997 -7.950 5.953 1.00 90.50 86 LEU A CA 1
ATOM 651 C C . LEU A 1 86 ? 1.177 -6.733 6.392 1.00 90.50 86 LEU A C 1
ATOM 653 O O . LEU A 1 86 ? -0.055 -6.757 6.420 1.00 90.50 86 LEU A O 1
ATOM 657 N N . GLY A 1 87 ? 1.873 -5.650 6.729 1.00 89.81 87 GLY A N 1
ATOM 658 C CA . GLY A 1 87 ? 1.242 -4.388 7.093 1.00 89.81 87 GLY A CA 1
ATOM 659 C C . GLY A 1 87 ? 0.558 -3.707 5.909 1.00 89.81 87 GLY A C 1
ATOM 660 O O . GLY A 1 87 ? 0.973 -3.846 4.759 1.00 89.81 87 GLY A O 1
ATOM 661 N N . CYS A 1 88 ? -0.486 -2.936 6.192 1.00 90.00 88 CYS A N 1
ATOM 662 C CA . CYS A 1 88 ? -1.058 -2.008 5.220 1.00 90.00 88 CYS A CA 1
ATOM 663 C C . CYS A 1 88 ? -0.233 -0.711 5.154 1.00 90.00 88 CYS A C 1
ATOM 665 O O . CYS A 1 88 ? 0.681 -0.499 5.954 1.00 90.00 88 CYS A O 1
ATOM 667 N N . TYR A 1 89 ? -0.602 0.191 4.245 1.00 87.44 89 TYR A N 1
ATOM 668 C CA . TYR A 1 89 ? 0.003 1.523 4.127 1.00 87.44 89 TYR A CA 1
ATOM 669 C C . TYR A 1 89 ? 0.044 2.294 5.466 1.00 87.44 89 TYR A C 1
ATOM 671 O O . TYR A 1 89 ? 1.062 2.887 5.805 1.00 87.44 89 TYR A O 1
ATOM 679 N N . PHE A 1 90 ? -1.019 2.198 6.271 1.00 85.94 90 PHE A N 1
ATOM 680 C CA . PHE A 1 90 ? -1.149 2.868 7.574 1.00 85.94 90 PHE A CA 1
ATOM 681 C C . PHE A 1 90 ? -0.521 2.099 8.748 1.00 85.94 90 PHE A C 1
ATOM 683 O O . PHE A 1 90 ? -0.625 2.537 9.886 1.00 85.94 90 PHE A O 1
ATOM 690 N N . CYS A 1 91 ? 0.096 0.929 8.536 1.00 86.12 91 CYS A N 1
ATOM 691 C CA . CYS A 1 91 ? 0.765 0.212 9.635 1.00 86.12 91 CYS A CA 1
ATOM 692 C C . CYS A 1 91 ? 2.098 0.841 10.038 1.00 86.12 91 CYS A C 1
ATOM 694 O O . CYS A 1 91 ? 2.598 0.542 11.116 1.00 86.12 91 CYS A O 1
ATOM 696 N N . SER A 1 92 ? 2.692 1.642 9.157 1.00 74.62 92 SER A N 1
ATOM 697 C CA . SER A 1 92 ? 3.951 2.341 9.423 1.00 74.62 92 SER A CA 1
ATOM 698 C C . SER A 1 92 ? 3.743 3.783 9.882 1.00 74.62 92 SER A C 1
ATOM 700 O O . SER A 1 92 ? 4.728 4.465 10.142 1.00 74.62 92 SER A O 1
ATOM 702 N N . ASP A 1 93 ? 2.493 4.242 9.952 1.00 61.91 93 ASP A N 1
ATOM 703 C CA . ASP A 1 93 ? 2.138 5.579 10.413 1.00 61.91 93 ASP A CA 1
ATOM 704 C C . ASP A 1 93 ? 1.588 5.487 11.843 1.00 61.91 93 ASP A C 1
ATOM 706 O O . ASP A 1 93 ? 0.748 4.635 12.139 1.00 61.91 93 ASP A O 1
ATOM 710 N N . VAL A 1 94 ? 2.102 6.335 12.734 1.00 53.56 94 VAL A N 1
ATOM 711 C CA . VAL A 1 94 ? 1.676 6.428 14.142 1.00 53.56 94 VAL A CA 1
ATOM 712 C C . VAL A 1 94 ? 0.613 7.507 14.353 1.00 53.56 94 VAL A C 1
ATOM 714 O O . VAL A 1 94 ? 0.268 7.804 15.495 1.00 53.56 94 VAL A O 1
ATOM 717 N N . THR A 1 95 ? 0.079 8.083 13.275 1.00 50.88 95 THR A N 1
ATOM 718 C CA . THR A 1 95 ? -0.979 9.100 13.313 1.00 50.88 95 THR A CA 1
ATOM 719 C C . THR A 1 95 ? -2.197 8.650 12.509 1.00 50.88 95 THR A C 1
ATOM 721 O O . THR A 1 95 ? -2.060 7.995 11.470 1.00 50.88 95 THR A O 1
ATOM 724 N N . ALA A 1 96 ? -3.412 8.946 12.988 1.00 48.50 96 ALA A N 1
ATOM 725 C CA . ALA A 1 96 ? -4.597 8.704 12.174 1.00 48.50 96 ALA A CA 1
ATOM 726 C C . ALA A 1 96 ? -4.631 9.663 10.976 1.00 48.50 96 ALA A C 1
ATOM 728 O O . ALA A 1 96 ? -4.157 10.799 11.071 1.00 48.50 96 ALA A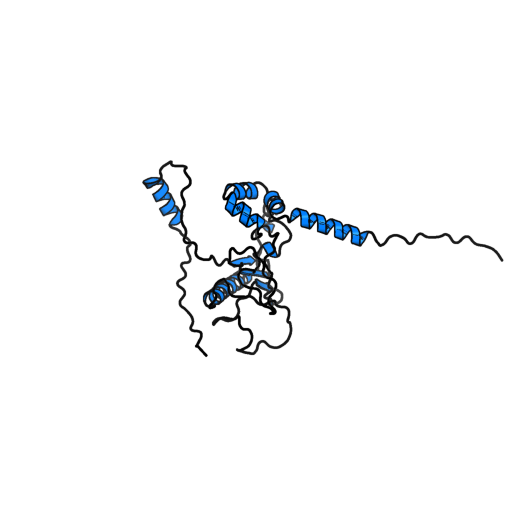 O 1
ATOM 729 N N . PRO A 1 97 ? -5.210 9.240 9.837 1.00 53.53 97 PRO A N 1
ATOM 730 C CA . PRO A 1 97 ? -5.366 10.115 8.687 1.00 53.53 97 PRO A CA 1
ATOM 731 C C . PRO A 1 97 ? -6.317 11.271 9.030 1.00 53.53 97 PRO A C 1
ATOM 733 O O . PRO A 1 97 ? -7.537 11.129 8.990 1.00 53.53 97 PRO A O 1
ATOM 736 N N . GLY A 1 98 ? -5.750 12.429 9.363 1.00 52.47 98 GLY A N 1
ATOM 737 C CA . GLY A 1 98 ? -6.482 13.686 9.488 1.00 52.47 98 GLY A CA 1
ATOM 738 C C . GLY A 1 98 ? -6.839 14.282 8.123 1.00 52.47 98 GLY A C 1
ATOM 739 O O . GLY A 1 98 ? -6.316 13.881 7.081 1.00 52.47 98 GLY A O 1
ATOM 740 N N . ASN A 1 99 ? -7.721 15.285 8.111 1.00 49.66 99 ASN A N 1
ATOM 741 C CA . ASN A 1 99 ? -8.067 16.014 6.890 1.00 49.66 99 ASN A CA 1
ATOM 742 C C . ASN A 1 99 ? -6.863 16.835 6.390 1.00 49.66 99 ASN A C 1
ATOM 744 O O . ASN A 1 99 ? -6.675 17.989 6.771 1.00 49.66 99 ASN A O 1
ATOM 748 N N . SER A 1 100 ? -6.067 16.248 5.495 1.00 52.25 100 SER A N 1
ATOM 749 C CA . SER A 1 100 ? -4.873 16.877 4.917 1.00 52.25 100 SER A CA 1
ATOM 750 C C . SER A 1 100 ? -5.172 18.051 3.977 1.00 52.25 100 SER A C 1
ATOM 752 O O . SER A 1 100 ? -4.244 18.720 3.533 1.00 52.25 100 SER A O 1
ATOM 754 N N . THR A 1 101 ? -6.439 18.296 3.641 1.00 52.84 101 THR A N 1
ATOM 755 C CA . THR A 1 101 ? -6.864 19.321 2.676 1.00 52.84 101 THR A CA 1
ATOM 756 C C . THR A 1 101 ? -7.264 20.627 3.369 1.00 52.84 101 THR A C 1
ATOM 758 O O . THR A 1 101 ? -7.190 21.688 2.756 1.00 52.84 101 THR A O 1
ATOM 761 N N . ARG A 1 102 ? -7.674 20.580 4.646 1.00 51.94 102 ARG A N 1
ATOM 762 C CA . ARG A 1 102 ? -8.232 21.749 5.351 1.00 51.94 102 ARG A CA 1
ATOM 763 C C . ARG A 1 102 ? -7.180 22.779 5.777 1.00 51.94 102 ARG A C 1
ATOM 765 O O . ARG A 1 102 ? -7.480 23.966 5.742 1.00 51.94 102 ARG A O 1
ATOM 772 N N . ASP A 1 103 ? -5.961 22.334 6.086 1.00 48.22 103 ASP A N 1
ATOM 773 C CA . ASP A 1 103 ? -4.867 23.188 6.584 1.00 48.22 103 ASP A CA 1
ATOM 774 C C . ASP A 1 103 ? -3.675 23.301 5.612 1.00 48.22 103 ASP A C 1
ATOM 776 O O . ASP A 1 103 ? -2.577 23.706 5.990 1.00 48.22 103 ASP A O 1
ATOM 780 N N . ARG A 1 104 ? -3.878 22.960 4.332 1.00 47.38 104 ARG A N 1
ATOM 781 C CA . ARG A 1 104 ? -2.865 23.085 3.272 1.00 47.38 104 ARG A CA 1
ATOM 782 C C . ARG A 1 104 ? -3.299 24.111 2.235 1.00 47.38 104 ARG A C 1
ATOM 784 O O . ARG A 1 104 ? -4.418 24.041 1.728 1.00 47.38 104 ARG A O 1
ATOM 791 N N . THR A 1 105 ? -2.412 25.036 1.872 1.00 39.69 105 THR A N 1
ATOM 792 C CA . THR A 1 105 ? -2.630 25.913 0.708 1.00 39.69 105 THR A CA 1
ATOM 793 C C . THR A 1 105 ? -2.724 25.066 -0.570 1.00 39.69 105 THR A C 1
ATOM 795 O O . THR A 1 105 ? -2.228 23.942 -0.601 1.00 39.69 105 THR A O 1
ATOM 798 N N . LEU A 1 106 ? -3.371 25.568 -1.629 1.00 43.06 106 LEU A N 1
ATOM 799 C CA . LEU A 1 106 ? -3.630 24.817 -2.874 1.00 43.06 106 LEU A CA 1
ATOM 800 C C . LEU A 1 106 ? -2.357 24.137 -3.447 1.00 43.06 106 LEU A C 1
ATOM 802 O O . LEU A 1 106 ? -2.414 23.005 -3.922 1.00 43.06 106 LEU A O 1
ATOM 806 N N . ASP A 1 107 ? -1.196 24.786 -3.301 1.00 44.97 107 ASP A N 1
ATOM 807 C CA . ASP A 1 107 ? 0.123 24.286 -3.728 1.00 44.97 107 ASP A CA 1
ATOM 808 C C . ASP A 1 107 ? 0.697 23.158 -2.847 1.00 44.97 107 ASP A C 1
ATOM 810 O O . ASP A 1 107 ? 1.588 22.430 -3.274 1.00 44.97 107 ASP A O 1
ATOM 814 N N . GLN A 1 108 ? 0.195 22.977 -1.622 1.00 50.34 108 GLN A N 1
ATOM 815 C CA . GLN A 1 108 ? 0.553 21.868 -0.725 1.00 50.34 108 GLN A CA 1
ATOM 816 C C . GLN A 1 108 ? -0.395 20.660 -0.850 1.00 50.34 108 GLN A C 1
ATOM 818 O O . GLN A 1 108 ? -0.120 19.601 -0.272 1.00 50.34 108 GLN A O 1
ATOM 823 N N . GLN A 1 109 ? -1.505 20.814 -1.581 1.00 50.88 109 GLN A N 1
ATOM 824 C CA . GLN A 1 109 ? -2.448 19.738 -1.913 1.00 50.88 109 GLN A CA 1
ATOM 825 C C . GLN A 1 109 ? -2.045 19.015 -3.208 1.00 50.88 109 GLN A C 1
ATOM 827 O O . GLN A 1 109 ? -2.289 17.818 -3.355 1.00 50.88 109 GLN A O 1
ATOM 832 N N . CYS A 1 110 ? -1.369 19.718 -4.120 1.00 58.50 110 CYS A N 1
ATOM 833 C CA . CYS A 1 110 ? -0.766 19.143 -5.315 1.00 58.50 110 CYS A CA 1
ATOM 834 C C . CYS A 1 110 ? 0.706 18.822 -5.043 1.00 58.50 110 CYS A C 1
ATOM 836 O O . CYS A 1 110 ? 1.550 19.714 -5.050 1.00 58.50 110 CYS A O 1
ATOM 838 N N . THR A 1 111 ? 1.053 17.549 -4.839 1.00 61.16 111 THR A N 1
ATOM 839 C CA . THR A 1 111 ? 2.467 17.154 -4.795 1.00 61.16 111 THR A CA 1
ATOM 840 C C . THR A 1 111 ? 3.098 17.432 -6.159 1.00 61.16 111 THR A C 1
ATOM 842 O O . THR A 1 111 ? 2.901 16.675 -7.113 1.00 61.16 111 THR A O 1
ATOM 845 N N . VAL A 1 112 ? 3.883 18.510 -6.266 1.00 77.31 112 VAL A N 1
ATOM 846 C CA . VAL A 1 112 ? 4.800 18.688 -7.397 1.00 77.31 112 VAL A CA 1
ATOM 847 C C . VAL A 1 112 ? 5.699 17.462 -7.401 1.00 77.31 112 VAL A C 1
ATOM 849 O O . VAL A 1 112 ? 6.370 17.182 -6.417 1.00 77.31 112 VAL A O 1
ATOM 852 N N . THR A 1 113 ? 5.655 16.692 -8.479 1.00 84.81 113 THR A N 1
ATOM 853 C CA . THR A 1 113 ? 6.353 15.412 -8.592 1.00 84.81 113 THR A CA 1
ATOM 854 C C . THR A 1 113 ? 7.272 15.481 -9.799 1.00 84.81 113 THR A C 1
ATOM 856 O O . THR A 1 113 ? 6.853 15.914 -10.877 1.00 84.81 113 THR A O 1
ATOM 859 N N . ARG A 1 114 ? 8.531 15.057 -9.655 1.00 88.75 114 ARG A N 1
ATOM 860 C CA . ARG A 1 114 ? 9.443 14.927 -10.799 1.00 88.75 114 ARG A CA 1
ATOM 861 C C . ARG A 1 114 ? 8.809 13.974 -11.830 1.00 88.75 114 ARG A C 1
ATOM 863 O O . ARG A 1 114 ? 8.454 12.859 -11.451 1.00 88.75 114 ARG A O 1
ATOM 870 N N . PRO A 1 115 ? 8.721 14.331 -13.127 1.00 88.19 115 PRO A N 1
ATOM 871 C CA . PRO A 1 115 ? 7.917 13.581 -14.105 1.00 88.19 115 PRO A CA 1
ATOM 872 C C . PRO A 1 115 ? 8.240 12.085 -14.253 1.00 88.19 115 PRO A C 1
ATOM 874 O O . PRO A 1 115 ? 7.374 11.306 -14.638 1.00 88.19 115 PRO A O 1
ATOM 877 N N . GLY A 1 116 ? 9.474 11.667 -13.953 1.00 91.31 116 GLY A N 1
ATOM 878 C CA . GLY A 1 116 ? 9.873 10.257 -14.019 1.00 91.31 116 GLY A CA 1
ATOM 879 C C . GLY A 1 116 ? 9.372 9.397 -12.852 1.00 91.31 116 GLY A C 1
ATOM 880 O O . GLY A 1 116 ? 9.287 8.181 -12.994 1.00 91.31 116 GLY A O 1
ATOM 881 N N . VAL A 1 117 ? 9.030 10.001 -11.707 1.00 91.25 117 VAL A N 1
ATOM 882 C CA . VAL A 1 117 ? 8.642 9.280 -10.479 1.00 91.25 117 VAL A CA 1
ATOM 883 C C . VAL A 1 117 ? 7.367 8.467 -10.699 1.00 91.25 117 VAL A C 1
ATOM 885 O O . VAL A 1 117 ? 7.321 7.299 -10.322 1.00 91.25 117 VAL A O 1
ATOM 888 N N . SER A 1 118 ? 6.359 9.045 -11.358 1.00 90.31 118 SER A N 1
ATOM 889 C CA . SER A 1 118 ? 5.090 8.360 -11.633 1.00 90.31 118 SER A CA 1
ATOM 890 C C . SER A 1 118 ? 5.273 7.140 -12.538 1.00 90.31 118 SER A C 1
ATOM 892 O O . SER A 1 118 ? 4.684 6.096 -12.275 1.00 90.31 118 SER A O 1
ATOM 894 N N . GLN A 1 119 ? 6.122 7.245 -13.565 1.00 93.50 119 GLN A N 1
ATOM 895 C CA . GLN A 1 119 ? 6.398 6.152 -14.503 1.00 93.50 119 GLN A CA 1
ATOM 896 C C . GLN A 1 119 ? 7.144 5.004 -13.822 1.00 93.50 119 GLN A C 1
ATOM 898 O O . GLN A 1 119 ? 6.758 3.847 -13.979 1.00 93.50 119 GLN A O 1
ATOM 903 N N . MET A 1 120 ? 8.168 5.319 -13.021 1.00 94.44 120 MET A N 1
ATOM 904 C CA . MET A 1 120 ? 8.902 4.309 -12.252 1.00 94.44 120 MET A CA 1
ATOM 905 C C . MET A 1 120 ? 7.991 3.598 -11.250 1.00 94.44 120 MET A C 1
ATOM 907 O O . MET A 1 120 ? 7.974 2.370 -11.201 1.00 94.44 120 MET A O 1
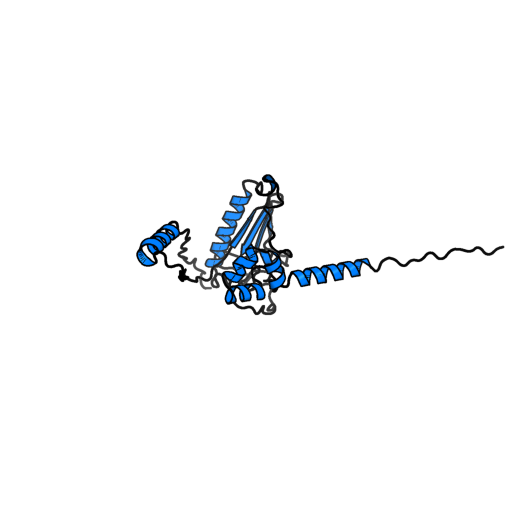ATOM 911 N N . ALA A 1 121 ? 7.195 4.359 -10.494 1.00 93.25 121 ALA A N 1
ATOM 912 C CA . ALA A 1 121 ? 6.274 3.798 -9.514 1.00 93.25 121 ALA A CA 1
ATOM 913 C C . ALA A 1 121 ? 5.205 2.909 -10.170 1.00 93.25 121 ALA A C 1
ATOM 915 O O . ALA A 1 121 ? 4.936 1.814 -9.682 1.00 93.25 121 ALA A O 1
ATOM 916 N N . ALA A 1 122 ? 4.622 3.347 -11.291 1.00 92.75 122 ALA A N 1
ATOM 917 C CA . ALA A 1 122 ? 3.622 2.571 -12.019 1.00 92.75 122 ALA A CA 1
ATOM 918 C C . ALA A 1 122 ? 4.205 1.269 -12.589 1.00 92.75 122 ALA A C 1
ATOM 920 O O . ALA A 1 122 ? 3.607 0.211 -12.406 1.00 92.75 122 ALA A O 1
ATOM 921 N N . GLY A 1 123 ? 5.381 1.334 -13.224 1.00 94.50 123 GLY A N 1
ATOM 922 C CA . GLY A 1 123 ? 6.057 0.151 -13.761 1.00 94.50 123 GLY A CA 1
ATOM 923 C C . GLY A 1 123 ? 6.357 -0.876 -12.671 1.00 94.50 123 GLY A C 1
ATOM 924 O O . GLY A 1 123 ? 5.946 -2.028 -12.775 1.00 94.50 123 GLY A O 1
ATOM 925 N N . LEU A 1 124 ? 6.977 -0.442 -11.570 1.00 95.44 124 LEU A N 1
ATOM 926 C CA . LEU A 1 124 ? 7.301 -1.327 -10.447 1.00 95.44 124 LEU A CA 1
ATOM 927 C C . LEU A 1 124 ? 6.057 -1.896 -9.753 1.00 95.44 124 LEU A C 1
ATOM 929 O O . LEU A 1 124 ? 6.087 -3.034 -9.293 1.00 95.44 124 LEU A O 1
ATOM 933 N N . ALA A 1 125 ? 4.961 -1.138 -9.673 1.00 92.50 125 ALA A N 1
ATOM 934 C CA . ALA A 1 125 ? 3.721 -1.626 -9.074 1.00 92.50 125 ALA A CA 1
ATOM 935 C C . ALA A 1 125 ? 3.082 -2.745 -9.910 1.00 92.50 125 ALA A C 1
ATOM 937 O O . ALA A 1 125 ? 2.608 -3.734 -9.348 1.00 92.50 125 ALA A O 1
ATOM 938 N N . VAL A 1 126 ? 3.093 -2.612 -11.240 1.00 92.00 126 VAL A N 1
ATOM 939 C CA . VAL A 1 126 ? 2.577 -3.643 -12.153 1.00 92.00 126 VAL A CA 1
ATOM 940 C C . VAL A 1 126 ? 3.470 -4.885 -12.142 1.00 92.00 126 VAL A C 1
ATOM 942 O O . VAL A 1 126 ? 2.945 -5.994 -12.064 1.00 92.00 126 VAL A O 1
ATOM 945 N N . GLU A 1 127 ? 4.794 -4.719 -12.124 1.00 93.38 127 GLU A N 1
ATOM 946 C CA . GLU A 1 127 ? 5.731 -5.846 -12.002 1.00 93.38 127 GLU A CA 1
ATOM 947 C C . GLU A 1 127 ? 5.574 -6.580 -10.664 1.00 93.38 127 GLU A C 1
ATOM 949 O O . GLU A 1 127 ? 5.521 -7.810 -10.628 1.00 93.38 127 GLU A O 1
ATOM 954 N N . LEU A 1 128 ? 5.397 -5.845 -9.559 1.00 92.19 128 LEU A N 1
ATOM 955 C CA . LEU A 1 128 ? 5.109 -6.448 -8.258 1.00 92.19 128 LEU A CA 1
ATOM 956 C C . LEU A 1 128 ? 3.797 -7.241 -8.288 1.00 92.19 128 LEU A C 1
ATOM 958 O O . LEU A 1 128 ? 3.738 -8.353 -7.763 1.00 92.19 128 LEU A O 1
ATOM 962 N N . LEU A 1 129 ? 2.746 -6.699 -8.909 1.00 89.69 129 LEU A N 1
ATOM 963 C CA . LEU A 1 129 ? 1.478 -7.410 -9.065 1.00 89.69 129 LEU A CA 1
ATOM 964 C C . LEU A 1 129 ? 1.651 -8.698 -9.877 1.00 89.69 129 LEU A C 1
ATOM 966 O O . LEU A 1 129 ? 1.148 -9.747 -9.470 1.00 89.69 129 LEU A O 1
ATOM 970 N N . ALA A 1 130 ? 2.369 -8.626 -11.000 1.00 87.31 130 ALA A N 1
ATOM 971 C CA . ALA A 1 130 ? 2.654 -9.781 -11.839 1.00 87.31 130 ALA A CA 1
ATOM 972 C C . ALA A 1 130 ? 3.402 -10.858 -11.040 1.00 87.31 130 ALA A C 1
ATOM 974 O O . ALA A 1 130 ? 2.949 -12.003 -10.997 1.00 87.31 130 ALA A O 1
ATOM 975 N N . ALA A 1 131 ? 4.471 -10.489 -10.329 1.00 88.88 131 ALA A N 1
ATOM 976 C CA . ALA A 1 131 ? 5.248 -11.414 -9.508 1.00 88.88 131 ALA A CA 1
ATOM 977 C C . ALA A 1 131 ? 4.403 -12.097 -8.422 1.00 88.88 131 ALA A C 1
ATOM 979 O O . ALA A 1 131 ? 4.451 -13.319 -8.271 1.00 88.88 131 ALA A O 1
ATOM 980 N N . VAL A 1 132 ? 3.571 -11.332 -7.710 1.00 88.25 132 VAL A N 1
ATOM 981 C CA . VAL A 1 132 ? 2.688 -11.858 -6.655 1.00 88.25 132 VAL A CA 1
ATOM 982 C C . VAL A 1 132 ? 1.698 -12.868 -7.209 1.00 88.25 132 VAL A C 1
ATOM 984 O O . VAL A 1 132 ? 1.418 -13.874 -6.568 1.00 88.25 132 VAL A O 1
ATOM 987 N N . VAL A 1 133 ? 1.153 -12.611 -8.391 1.00 86.69 133 VAL A N 1
ATOM 988 C CA . VAL A 1 133 ? 0.099 -13.452 -8.958 1.00 86.69 133 VAL A CA 1
ATOM 989 C C . VAL A 1 133 ? 0.660 -14.699 -9.642 1.00 86.69 133 VAL A C 1
ATOM 991 O O . VAL A 1 133 ? 0.001 -15.740 -9.652 1.00 86.69 133 VAL A O 1
ATOM 994 N N . GLN A 1 134 ? 1.889 -14.634 -10.151 1.00 83.56 134 GLN A N 1
ATOM 995 C CA . GLN A 1 134 ? 2.601 -15.819 -10.627 1.00 83.56 134 GLN A CA 1
ATOM 996 C C . GLN A 1 134 ? 3.079 -16.725 -9.489 1.00 83.56 134 GLN A C 1
ATOM 998 O O . GLN A 1 134 ? 3.163 -17.944 -9.669 1.00 83.56 134 GLN A O 1
ATOM 1003 N N . HIS A 1 135 ? 3.354 -16.156 -8.312 1.00 85.31 135 HIS A N 1
ATOM 1004 C CA . HIS A 1 135 ? 3.797 -16.917 -7.151 1.00 85.31 135 HIS A CA 1
ATOM 1005 C C . HIS A 1 135 ? 2.778 -18.024 -6.789 1.00 85.31 135 HIS A C 1
ATOM 1007 O O . HIS A 1 135 ? 1.574 -17.755 -6.745 1.00 85.31 135 HIS A O 1
ATOM 1013 N N . PRO A 1 136 ? 3.204 -19.263 -6.461 1.00 83.69 136 PRO A N 1
ATOM 1014 C CA . PRO A 1 136 ? 2.291 -20.371 -6.141 1.00 83.69 136 PRO A CA 1
ATOM 1015 C C . PRO A 1 136 ? 1.279 -20.069 -5.026 1.00 83.69 136 PRO A C 1
ATOM 1017 O O . PRO A 1 136 ? 0.164 -20.583 -5.048 1.00 83.69 136 PRO A O 1
ATOM 1020 N N . LEU A 1 137 ? 1.669 -19.222 -4.068 1.00 83.88 137 LEU A N 1
ATOM 1021 C CA . LEU A 1 137 ? 0.824 -18.762 -2.955 1.00 83.88 137 LEU A CA 1
ATOM 1022 C C . LEU A 1 137 ? 0.003 -17.492 -3.260 1.00 83.88 137 LEU A C 1
ATOM 1024 O O . LEU A 1 137 ? -0.765 -17.047 -2.407 1.00 83.88 137 LEU A O 1
ATOM 1028 N N . GLY A 1 138 ? 0.151 -16.883 -4.438 1.00 86.06 138 GLY A N 1
ATOM 1029 C CA . GLY A 1 138 ? -0.586 -15.679 -4.817 1.00 86.06 138 GLY A CA 1
ATOM 1030 C C . GLY A 1 138 ? -0.402 -14.532 -3.814 1.00 86.06 138 GLY A C 1
ATOM 1031 O O . GLY A 1 138 ? 0.702 -14.231 -3.364 1.00 86.06 138 GLY A O 1
ATOM 1032 N N . GLY A 1 139 ? -1.515 -13.934 -3.375 1.00 84.75 139 GLY A N 1
ATOM 1033 C CA . GLY A 1 139 ? -1.507 -12.876 -2.359 1.00 84.75 139 GLY A CA 1
ATOM 1034 C C . GLY A 1 139 ? -0.884 -13.282 -1.012 1.00 84.75 139 GLY A C 1
ATOM 1035 O O . GLY A 1 139 ? -0.372 -12.415 -0.310 1.00 84.75 139 GLY A O 1
ATOM 1036 N N . LEU A 1 140 ? -0.855 -14.579 -0.677 1.00 87.38 140 LEU A N 1
ATOM 1037 C CA . LEU A 1 140 ? -0.233 -15.103 0.549 1.00 87.38 140 LEU A CA 1
ATOM 1038 C C . LEU A 1 140 ? 1.289 -15.289 0.426 1.00 87.38 140 LEU A C 1
ATOM 1040 O O . LEU A 1 140 ? 1.920 -15.753 1.376 1.00 87.38 140 LEU A O 1
ATOM 1044 N N . ALA A 1 141 ? 1.892 -14.941 -0.719 1.00 88.94 141 ALA A N 1
ATOM 1045 C CA . ALA A 1 141 ? 3.338 -15.018 -0.907 1.00 88.94 141 ALA A CA 1
ATOM 1046 C C . ALA A 1 141 ? 4.083 -14.261 0.210 1.00 88.94 141 ALA A C 1
ATOM 1048 O O . ALA A 1 141 ? 3.699 -13.124 0.511 1.00 88.94 141 ALA A O 1
ATOM 1049 N N . PRO A 1 142 ? 5.127 -14.850 0.821 1.00 89.81 142 PRO A N 1
ATOM 1050 C CA . PRO A 1 142 ? 5.875 -14.208 1.894 1.00 89.81 142 PRO A CA 1
ATOM 1051 C C . PRO A 1 142 ? 6.719 -13.032 1.379 1.00 89.81 142 PRO A C 1
ATOM 1053 O O . PRO A 1 142 ? 6.990 -12.909 0.184 1.00 89.81 142 PRO A O 1
ATOM 1056 N N . ALA A 1 143 ? 7.151 -12.161 2.289 1.00 89.81 143 ALA A N 1
ATOM 1057 C CA . ALA A 1 143 ? 8.116 -11.100 2.008 1.00 89.81 143 ALA A CA 1
ATOM 1058 C C . ALA A 1 143 ? 9.318 -11.207 2.954 1.00 89.81 143 ALA A C 1
ATOM 1060 O O . ALA A 1 143 ? 9.154 -11.502 4.135 1.00 89.81 143 ALA A O 1
ATOM 1061 N N . ALA A 1 144 ? 10.526 -10.961 2.450 1.00 84.69 144 ALA A N 1
ATOM 1062 C CA . ALA A 1 144 ? 11.739 -11.015 3.260 1.00 84.69 144 ALA A CA 1
ATOM 1063 C C . ALA A 1 144 ? 11.922 -9.759 4.127 1.00 84.69 144 ALA A C 1
ATOM 1065 O O . ALA A 1 144 ? 11.685 -8.638 3.674 1.00 84.69 144 ALA A O 1
ATOM 1066 N N . LEU A 1 145 ? 12.386 -9.947 5.364 1.00 73.50 145 LEU A N 1
ATOM 1067 C CA . LEU A 1 145 ? 12.897 -8.871 6.209 1.00 73.50 145 LEU A CA 1
ATOM 1068 C C . LEU A 1 145 ? 14.285 -8.472 5.690 1.00 73.50 145 LEU A C 1
ATOM 1070 O O . LEU A 1 145 ? 15.200 -9.290 5.652 1.00 73.50 145 LEU A O 1
ATOM 1074 N N . THR A 1 146 ? 14.451 -7.215 5.286 1.00 59.09 146 THR A N 1
ATOM 1075 C CA . THR A 1 146 ? 15.688 -6.670 4.698 1.00 59.09 146 THR A CA 1
ATOM 1076 C C . THR A 1 146 ? 16.783 -6.402 5.733 1.00 59.09 146 THR A C 1
ATOM 1078 O O . THR A 1 146 ? 17.359 -5.319 5.755 1.00 59.09 146 THR A O 1
ATOM 1081 N N . THR A 1 147 ? 17.062 -7.345 6.632 1.00 45.69 147 THR A N 1
ATOM 1082 C CA . THR A 1 147 ? 18.069 -7.165 7.694 1.00 45.69 147 THR A CA 1
ATOM 1083 C C . THR A 1 147 ? 19.451 -7.705 7.343 1.00 45.69 147 THR A C 1
ATOM 1085 O O . THR A 1 147 ? 20.257 -7.895 8.247 1.00 45.69 147 THR A O 1
ATOM 1088 N N . VAL A 1 148 ? 19.770 -7.943 6.069 1.00 40.09 148 VAL A N 1
ATOM 1089 C CA . VAL A 1 148 ? 21.145 -8.301 5.694 1.00 40.09 148 VAL A CA 1
ATOM 1090 C C . VAL A 1 148 ? 21.585 -7.486 4.483 1.00 40.09 148 VAL A C 1
ATOM 1092 O O . VAL A 1 148 ? 21.397 -7.873 3.334 1.00 40.09 148 VAL A O 1
ATOM 1095 N N . GLU A 1 149 ? 22.158 -6.316 4.764 1.00 39.41 149 GLU A N 1
ATOM 1096 C CA . GLU A 1 149 ? 23.191 -5.746 3.906 1.00 39.41 149 GLU A CA 1
ATOM 1097 C C . GLU A 1 149 ? 24.413 -6.661 4.031 1.00 39.41 149 GLU A C 1
ATOM 1099 O O . GLU A 1 149 ? 25.133 -6.617 5.026 1.00 39.41 149 GLU A O 1
ATOM 1104 N N . GLY A 1 150 ? 24.607 -7.555 3.067 1.00 35.50 150 GLY A N 1
ATOM 1105 C CA . GLY A 1 150 ? 25.772 -8.426 3.066 1.00 35.50 150 GLY A CA 1
ATOM 1106 C C . GLY A 1 150 ? 25.562 -9.686 2.250 1.00 35.50 150 GLY A C 1
ATOM 1107 O O . GLY A 1 150 ? 24.752 -10.528 2.611 1.00 35.50 150 GLY A O 1
ATOM 1108 N N . GLU A 1 151 ? 26.400 -9.805 1.223 1.00 32.12 151 GLU A N 1
ATOM 1109 C CA . GLU A 1 151 ? 26.680 -10.994 0.414 1.00 32.12 151 GLU A CA 1
ATOM 1110 C C . GLU A 1 151 ? 25.764 -11.185 -0.805 1.00 32.12 151 GLU A C 1
ATOM 1112 O O . GLU A 1 151 ? 24.541 -11.216 -0.727 1.00 32.12 151 GLU A O 1
ATOM 1117 N N . GLY A 1 152 ? 26.416 -11.209 -1.972 1.00 34.94 152 GLY A N 1
ATOM 1118 C CA . GLY A 1 152 ? 25.821 -11.066 -3.293 1.00 34.94 152 GLY A CA 1
ATOM 1119 C C . GLY A 1 152 ? 24.659 -12.015 -3.548 1.00 34.94 152 GLY A C 1
ATOM 1120 O O . GLY A 1 152 ? 24.795 -13.234 -3.477 1.00 34.94 152 GLY A O 1
ATOM 1121 N N . MET A 1 153 ? 23.530 -11.433 -3.944 1.00 42.22 153 MET A N 1
ATOM 1122 C CA . MET A 1 153 ? 22.365 -12.147 -4.462 1.00 42.22 153 MET A CA 1
ATOM 1123 C C . MET A 1 153 ? 22.573 -12.516 -5.944 1.00 42.22 153 MET A C 1
ATOM 1125 O O . MET A 1 153 ? 21.655 -12.427 -6.756 1.00 42.22 153 MET A O 1
ATOM 1129 N N . ASP A 1 154 ? 23.791 -12.930 -6.295 1.00 33.56 154 ASP A N 1
ATOM 1130 C CA . ASP A 1 154 ? 24.167 -13.456 -7.606 1.00 33.56 154 ASP A CA 1
ATOM 1131 C C . ASP A 1 154 ? 24.068 -14.984 -7.519 1.00 33.56 154 ASP A C 1
ATOM 1133 O O . ASP A 1 154 ? 25.055 -15.717 -7.571 1.00 33.56 154 ASP A O 1
ATOM 1137 N N . GLY A 1 155 ? 22.861 -15.480 -7.262 1.00 33.09 155 GLY A N 1
ATOM 1138 C CA . GLY A 1 155 ? 22.626 -16.901 -7.061 1.00 33.09 155 GLY A CA 1
ATOM 1139 C C . GLY A 1 155 ? 21.168 -17.242 -7.290 1.00 33.09 155 GLY A C 1
ATOM 1140 O O . GLY A 1 155 ? 20.332 -17.028 -6.415 1.00 33.09 155 GLY A O 1
ATOM 1141 N N . GLU A 1 156 ? 20.885 -17.828 -8.451 1.00 37.47 156 GLU A N 1
ATOM 1142 C CA . GLU A 1 156 ? 19.604 -18.393 -8.902 1.00 37.47 156 GLU A CA 1
ATOM 1143 C C . GLU A 1 156 ? 19.078 -19.555 -8.014 1.00 37.47 156 GLU A C 1
ATOM 1145 O O . GLU A 1 156 ? 18.438 -20.481 -8.503 1.00 37.47 156 GLU A O 1
ATOM 1150 N N . GLY A 1 157 ? 19.347 -19.569 -6.702 1.00 35.28 157 GLY A N 1
ATOM 1151 C CA . GLY A 1 157 ? 19.122 -20.757 -5.875 1.00 35.28 157 GLY A CA 1
ATOM 1152 C C . GLY A 1 157 ? 18.939 -20.581 -4.368 1.00 35.28 157 GLY A C 1
ATOM 1153 O O . GLY A 1 157 ? 18.863 -21.601 -3.687 1.00 35.28 157 GLY A O 1
ATOM 1154 N N . ALA A 1 158 ? 18.843 -19.372 -3.801 1.00 37.62 158 ALA A N 1
ATOM 1155 C CA . ALA A 1 158 ? 18.721 -19.250 -2.341 1.00 37.62 158 ALA A CA 1
ATOM 1156 C C . ALA A 1 158 ? 17.897 -18.047 -1.848 1.00 37.62 158 ALA A C 1
ATOM 1158 O O . ALA A 1 158 ? 18.428 -17.111 -1.274 1.00 37.62 158 ALA A O 1
ATOM 1159 N N . THR A 1 159 ? 16.574 -18.106 -1.999 1.00 41.03 159 THR A N 1
ATOM 1160 C CA . THR A 1 159 ? 15.606 -17.849 -0.909 1.00 41.03 159 THR A CA 1
ATOM 1161 C C . THR A 1 159 ? 14.279 -18.476 -1.339 1.00 41.03 159 THR A C 1
ATOM 1163 O O . THR A 1 159 ? 13.713 -18.097 -2.357 1.00 41.03 159 THR A O 1
ATOM 1166 N N . GLY A 1 160 ? 13.792 -19.482 -0.608 1.00 44.16 160 GLY A N 1
ATOM 1167 C CA . GLY A 1 160 ? 12.608 -20.290 -0.950 1.00 44.16 160 GLY A CA 1
ATOM 1168 C C . GLY A 1 160 ? 11.255 -19.562 -0.879 1.00 44.16 160 GLY A C 1
ATOM 1169 O O . GLY A 1 160 ? 10.298 -20.120 -0.352 1.00 44.16 160 GLY A O 1
ATOM 1170 N N . GLY A 1 161 ? 11.177 -18.323 -1.366 1.00 52.78 161 GLY A N 1
ATOM 1171 C CA . GLY A 1 161 ? 9.967 -17.499 -1.408 1.00 52.78 161 GLY A CA 1
ATOM 1172 C C . GLY A 1 161 ? 9.859 -16.580 -2.632 1.00 52.78 161 GLY A C 1
ATOM 1173 O O . GLY A 1 161 ? 9.009 -15.696 -2.631 1.00 52.78 161 GLY A O 1
ATOM 1174 N N . GLY A 1 162 ? 10.725 -16.735 -3.641 1.00 60.22 162 GLY A N 1
ATOM 1175 C CA . GLY A 1 162 ? 10.572 -16.077 -4.944 1.00 60.22 162 GLY A CA 1
ATOM 1176 C C . GLY A 1 162 ? 9.811 -16.974 -5.921 1.00 60.22 162 GLY A C 1
ATOM 1177 O O . GLY A 1 162 ? 10.021 -18.183 -5.914 1.00 60.22 162 GLY A O 1
ATOM 1178 N N . GLY A 1 163 ? 8.921 -16.391 -6.727 1.00 70.06 163 GLY A N 1
ATOM 1179 C CA . GLY A 1 163 ? 8.238 -17.097 -7.818 1.00 70.06 163 GLY A CA 1
ATOM 1180 C C . GLY A 1 163 ? 8.998 -16.954 -9.139 1.00 70.06 163 GLY A C 1
ATOM 1181 O O . GLY A 1 163 ? 10.061 -16.338 -9.190 1.00 70.06 163 GLY A O 1
ATOM 1182 N N . CYS A 1 164 ? 8.412 -17.428 -10.239 1.00 81.81 164 CYS A N 1
ATOM 1183 C CA . CYS A 1 164 ? 9.061 -17.425 -11.559 1.00 81.81 164 CYS A CA 1
ATOM 1184 C C . CYS A 1 164 ? 9.412 -16.032 -12.125 1.00 81.81 164 CYS A C 1
ATOM 1186 O O . CYS A 1 164 ? 10.209 -15.934 -13.053 1.00 81.81 164 CYS A O 1
ATOM 1188 N N . LEU A 1 165 ? 8.844 -14.954 -11.570 1.00 85.06 165 LEU A N 1
ATOM 1189 C CA . LEU A 1 165 ? 9.173 -13.559 -11.906 1.00 85.06 165 LEU A CA 1
ATOM 1190 C C . LEU A 1 165 ? 10.074 -12.879 -10.856 1.00 85.06 165 LEU A C 1
ATOM 1192 O O . LEU A 1 165 ? 10.236 -11.661 -10.867 1.00 85.06 165 LEU A O 1
ATOM 1196 N N . GLY A 1 166 ? 10.652 -13.648 -9.932 1.00 86.44 166 GLY A N 1
ATOM 1197 C CA . GLY A 1 166 ? 11.527 -13.155 -8.872 1.00 86.44 166 GLY A CA 1
ATOM 1198 C C . GLY A 1 166 ? 10.815 -12.943 -7.533 1.00 86.44 166 GLY A C 1
ATOM 1199 O O . GLY A 1 166 ? 9.898 -13.674 -7.155 1.00 86.44 166 GLY A O 1
ATOM 1200 N N . SER A 1 167 ? 11.298 -11.967 -6.762 1.00 88.12 167 SER A N 1
ATOM 1201 C CA . SER A 1 167 ? 10.849 -11.735 -5.381 1.00 88.12 167 SER A CA 1
ATOM 1202 C C . SER A 1 167 ? 9.493 -11.020 -5.286 1.00 88.12 167 SER A C 1
ATOM 1204 O O . SER A 1 167 ? 9.120 -10.240 -6.160 1.00 88.12 167 SER A O 1
ATOM 1206 N N . THR A 1 168 ? 8.774 -11.238 -4.180 1.00 91.06 168 THR A N 1
ATOM 1207 C CA . THR A 1 168 ? 7.490 -10.581 -3.866 1.00 91.06 168 THR A CA 1
ATOM 1208 C C . THR A 1 168 ? 7.605 -9.676 -2.629 1.00 91.06 168 THR A C 1
ATOM 1210 O O . THR A 1 168 ? 7.052 -10.005 -1.568 1.00 91.06 168 THR A O 1
ATOM 1213 N N . PRO A 1 169 ? 8.341 -8.548 -2.709 1.00 93.12 169 PRO A N 1
ATOM 1214 C CA . PRO A 1 169 ? 8.584 -7.680 -1.560 1.00 93.12 169 PRO A CA 1
ATOM 1215 C C . PRO A 1 169 ? 7.290 -7.106 -0.965 1.00 93.12 169 PRO A C 1
ATOM 1217 O O . PRO A 1 169 ? 6.242 -7.030 -1.613 1.00 93.12 169 PRO A O 1
ATOM 1220 N N . HIS A 1 170 ? 7.368 -6.700 0.305 1.00 93.06 170 HIS A N 1
ATOM 1221 C CA . HIS A 1 170 ? 6.263 -6.034 0.999 1.00 93.06 170 HIS A CA 1
ATOM 1222 C C . HIS A 1 170 ? 6.116 -4.584 0.545 1.00 93.06 170 HIS A C 1
ATOM 1224 O O . HIS A 1 170 ? 5.037 -4.175 0.119 1.00 93.06 170 HIS A O 1
ATOM 1230 N N . GLN A 1 171 ? 7.204 -3.818 0.626 1.00 93.12 171 GLN A N 1
ATOM 1231 C CA . GLN A 1 171 ? 7.258 -2.443 0.149 1.00 93.12 171 GLN A CA 1
ATOM 1232 C C . GLN A 1 171 ? 8.351 -2.289 -0.893 1.00 93.12 171 GLN A C 1
ATOM 1234 O O . GLN A 1 171 ? 9.339 -3.019 -0.884 1.00 93.12 171 GLN A O 1
ATOM 1239 N N . ILE A 1 172 ? 8.198 -1.289 -1.750 1.00 94.00 172 ILE A N 1
ATOM 1240 C CA . ILE A 1 172 ? 9.257 -0.774 -2.608 1.00 94.00 172 ILE A CA 1
ATOM 1241 C C . ILE A 1 172 ? 9.309 0.729 -2.377 1.00 94.00 172 ILE A C 1
ATOM 1243 O O . ILE A 1 172 ? 8.315 1.421 -2.596 1.00 94.00 172 ILE A O 1
ATOM 1247 N N . ARG A 1 173 ? 10.452 1.238 -1.919 1.00 93.31 173 ARG A N 1
ATOM 1248 C CA . ARG A 1 173 ? 10.701 2.674 -1.755 1.00 93.31 173 ARG A CA 1
ATOM 1249 C C . ARG A 1 173 ? 11.812 3.086 -2.696 1.00 93.31 173 ARG A C 1
ATOM 1251 O O . ARG A 1 173 ? 12.907 2.535 -2.610 1.00 93.31 173 ARG A O 1
ATOM 1258 N N . GLY A 1 174 ? 11.522 4.033 -3.579 1.00 92.44 174 GLY A N 1
ATOM 1259 C CA . GLY A 1 174 ? 12.491 4.575 -4.524 1.00 92.44 174 GLY A CA 1
ATOM 1260 C C . GLY A 1 174 ? 12.793 6.038 -4.241 1.00 92.44 174 GLY A C 1
ATOM 1261 O O . GLY A 1 174 ? 11.885 6.812 -3.934 1.00 92.44 174 GLY A O 1
ATOM 1262 N N . TYR A 1 175 ? 14.063 6.415 -4.382 1.00 91.88 175 TYR A N 1
ATOM 1263 C CA . TYR A 1 175 ? 14.558 7.780 -4.209 1.00 91.88 175 TYR A CA 1
ATOM 1264 C C . TYR A 1 175 ? 15.323 8.211 -5.461 1.00 91.88 175 TYR A C 1
ATOM 1266 O O . TYR A 1 175 ? 16.442 7.767 -5.715 1.00 91.88 175 TYR A O 1
ATOM 1274 N N . VAL A 1 176 ? 14.734 9.106 -6.252 1.00 93.00 176 VAL A N 1
ATOM 1275 C CA . VAL A 1 176 ? 15.273 9.539 -7.554 1.00 93.00 176 VAL A CA 1
ATOM 1276 C C . VAL A 1 176 ? 16.419 10.538 -7.401 1.00 93.00 176 VAL A C 1
ATOM 1278 O O . VAL A 1 176 ? 17.213 10.716 -8.318 1.00 93.00 176 VAL A O 1
ATOM 1281 N N . SER A 1 177 ? 16.539 11.220 -6.262 1.00 90.69 177 SER A N 1
ATOM 1282 C CA . SER A 1 177 ? 17.719 12.044 -5.957 1.00 90.69 177 SER A CA 1
ATOM 1283 C C . SER A 1 177 ? 18.980 11.209 -5.733 1.00 90.69 177 SER A C 1
ATOM 1285 O O . SER A 1 177 ? 20.073 11.669 -6.048 1.00 90.69 177 SER A O 1
ATOM 1287 N N . ARG A 1 178 ? 18.829 9.983 -5.217 1.00 92.12 178 ARG A N 1
ATOM 1288 C CA . ARG A 1 178 ? 19.936 9.065 -4.896 1.00 92.12 178 ARG A CA 1
ATOM 1289 C C . ARG A 1 178 ? 20.058 7.893 -5.867 1.00 92.12 178 ARG A C 1
ATOM 1291 O O . ARG A 1 178 ? 20.998 7.121 -5.746 1.00 92.12 178 ARG A O 1
ATOM 1298 N N . PHE A 1 179 ? 19.111 7.761 -6.797 1.00 93.06 179 PHE A N 1
ATOM 1299 C CA . PHE A 1 179 ? 18.983 6.614 -7.698 1.00 93.06 179 PHE A CA 1
ATOM 1300 C C . PHE A 1 179 ? 19.038 5.275 -6.946 1.00 93.06 179 PHE A C 1
ATOM 1302 O O . PHE A 1 179 ? 19.685 4.329 -7.385 1.00 93.06 179 PHE A O 1
ATOM 1309 N N . SER A 1 180 ? 18.367 5.209 -5.793 1.00 92.88 180 SER A N 1
ATOM 1310 C CA . SER A 1 180 ? 18.365 4.035 -4.920 1.00 92.88 180 SER A CA 1
ATOM 1311 C C . SER A 1 180 ? 16.954 3.506 -4.674 1.00 92.88 180 SER A C 1
ATOM 1313 O O . SER A 1 180 ? 15.975 4.260 -4.678 1.00 92.88 180 SER A O 1
ATOM 1315 N N . GLN A 1 181 ? 16.860 2.195 -4.447 1.00 90.88 181 GLN A N 1
ATOM 1316 C CA . GLN A 1 181 ? 15.629 1.488 -4.112 1.00 90.88 181 GLN A CA 1
ATOM 1317 C C . GLN A 1 181 ? 15.868 0.565 -2.917 1.00 90.88 181 GLN A C 1
ATOM 1319 O O . GLN A 1 181 ? 16.914 -0.069 -2.819 1.00 90.88 181 GLN A O 1
ATOM 1324 N N . MET A 1 182 ? 14.885 0.472 -2.026 1.00 89.31 182 MET A N 1
ATOM 1325 C CA . MET A 1 182 ? 14.894 -0.442 -0.882 1.00 89.31 182 MET A CA 1
ATOM 1326 C C . MET A 1 182 ? 13.542 -1.144 -0.742 1.00 89.31 182 MET A C 1
ATOM 1328 O O . MET A 1 182 ? 12.512 -0.594 -1.144 1.00 89.31 182 MET A O 1
ATOM 1332 N N . THR A 1 183 ? 13.532 -2.337 -0.146 1.00 92.19 183 THR A N 1
ATOM 1333 C CA . THR A 1 183 ? 12.327 -3.176 -0.037 1.00 92.19 183 THR A CA 1
ATOM 1334 C C . THR A 1 183 ? 11.950 -3.538 1.402 1.00 92.19 183 THR A C 1
ATOM 1336 O O . THR A 1 183 ? 11.889 -4.722 1.733 1.00 92.19 183 THR A O 1
ATOM 1339 N N . PRO A 1 184 ? 11.720 -2.553 2.292 1.00 89.50 184 PRO A N 1
ATOM 1340 C CA . PRO A 1 184 ? 11.464 -2.837 3.696 1.00 89.50 184 PRO A CA 1
ATOM 1341 C C . PRO A 1 184 ? 10.191 -3.665 3.871 1.00 89.50 184 PRO A C 1
ATOM 1343 O O . PRO A 1 184 ? 9.235 -3.553 3.100 1.00 89.50 184 PRO A O 1
ATOM 1346 N N . CYS A 1 185 ? 10.174 -4.470 4.928 1.00 88.38 185 CYS A N 1
ATOM 1347 C CA . CYS A 1 185 ? 9.027 -5.280 5.300 1.00 88.38 185 CYS A CA 1
ATOM 1348 C C . CYS A 1 185 ? 8.544 -4.899 6.695 1.00 88.38 185 CYS A C 1
ATOM 1350 O O . CYS A 1 185 ? 9.319 -4.881 7.650 1.00 88.38 185 CYS A O 1
ATOM 1352 N N . VAL A 1 186 ? 7.250 -4.612 6.808 1.00 87.81 186 VAL A N 1
ATOM 1353 C CA . VAL A 1 186 ? 6.586 -4.223 8.052 1.00 87.81 186 VAL A CA 1
ATOM 1354 C C . VAL A 1 186 ? 5.447 -5.193 8.312 1.00 87.81 186 VAL A C 1
ATOM 1356 O O . VAL A 1 186 ? 4.635 -5.473 7.429 1.00 87.81 186 VAL A O 1
ATOM 1359 N N . ARG A 1 187 ? 5.382 -5.709 9.539 1.00 87.81 187 ARG A N 1
ATOM 1360 C CA . ARG A 1 187 ? 4.292 -6.587 9.966 1.00 87.81 187 ARG A CA 1
ATOM 1361 C C . ARG A 1 187 ? 3.040 -5.777 10.276 1.00 87.81 187 ARG A C 1
ATOM 1363 O O . ARG A 1 187 ? 3.111 -4.608 10.651 1.00 87.81 187 ARG A O 1
ATOM 1370 N N . ARG A 1 188 ? 1.884 -6.421 10.151 1.00 88.25 188 ARG A N 1
ATOM 1371 C CA . ARG A 1 188 ? 0.599 -5.844 10.530 1.00 88.25 188 ARG A CA 1
ATOM 1372 C C . ARG A 1 188 ? 0.632 -5.390 11.985 1.00 88.25 188 ARG A C 1
ATOM 1374 O O . ARG A 1 188 ? 0.869 -6.184 12.892 1.00 88.25 188 ARG A O 1
ATOM 1381 N N . PHE A 1 189 ? 0.348 -4.112 12.191 1.00 87.44 189 PHE A N 1
ATOM 1382 C CA . PHE A 1 189 ? 0.254 -3.524 13.515 1.00 87.44 189 PHE A CA 1
ATOM 1383 C C . PHE A 1 189 ? -1.154 -3.727 14.091 1.00 87.44 189 PHE A C 1
ATOM 1385 O O . PHE A 1 189 ? -2.145 -3.409 13.435 1.00 87.44 189 PHE A O 1
ATOM 1392 N N . GLN A 1 190 ? -1.253 -4.266 15.311 1.00 85.69 190 GLN A N 1
ATOM 1393 C CA . GLN A 1 190 ? -2.545 -4.612 15.927 1.00 85.69 190 GLN A CA 1
ATOM 1394 C C . GLN A 1 190 ? -3.442 -3.390 16.149 1.00 85.69 190 GLN A C 1
ATOM 1396 O O . GLN A 1 190 ? -4.643 -3.467 15.893 1.00 85.69 190 GLN A O 1
ATOM 1401 N N . LYS A 1 191 ? -2.846 -2.264 16.559 1.00 87.50 191 LYS A N 1
ATOM 1402 C CA . LYS A 1 191 ? -3.522 -0.980 16.795 1.00 87.50 191 LYS A CA 1
ATOM 1403 C C . LYS A 1 191 ? -3.536 -0.079 15.550 1.00 87.50 191 LYS A C 1
ATOM 1405 O O . LYS A 1 191 ? -3.581 1.140 15.651 1.00 87.50 191 LYS A O 1
ATOM 1410 N N . CYS A 1 192 ? -3.445 -0.658 14.351 1.00 87.38 192 CYS A N 1
ATOM 1411 C CA . CYS A 1 192 ? -3.524 0.112 13.112 1.00 87.38 192 CYS A CA 1
ATOM 1412 C C . CYS A 1 192 ? -4.944 0.661 12.895 1.00 87.38 192 CYS A C 1
ATOM 1414 O O . CYS A 1 192 ? -5.920 -0.085 12.972 1.00 87.38 192 CYS A O 1
ATOM 1416 N N . VAL A 1 193 ? -5.040 1.936 12.516 1.00 87.19 193 VAL A N 1
ATOM 1417 C CA . VAL A 1 193 ? -6.298 2.650 12.217 1.00 87.19 193 VAL A CA 1
ATOM 1418 C C . VAL A 1 193 ? -7.063 2.122 10.997 1.00 87.19 193 VAL A C 1
ATOM 1420 O O . VAL A 1 193 ? -8.213 2.492 10.797 1.00 87.19 193 VAL A O 1
ATOM 1423 N N . ALA A 1 194 ? -6.451 1.256 10.183 1.00 85.75 194 ALA A N 1
ATOM 1424 C CA . ALA A 1 194 ? -7.075 0.689 8.986 1.00 85.75 194 ALA A CA 1
ATOM 1425 C C . ALA A 1 194 ? -7.259 -0.833 9.079 1.00 85.75 194 ALA A C 1
ATOM 1427 O O . ALA A 1 194 ? -8.377 -1.337 9.035 1.00 85.75 194 ALA A O 1
ATOM 1428 N N . CYS A 1 195 ? -6.163 -1.586 9.211 1.00 86.00 195 CYS A N 1
ATOM 1429 C CA . CYS A 1 195 ? -6.204 -3.054 9.213 1.00 86.00 195 CYS A CA 1
ATOM 1430 C C . CYS A 1 195 ? -6.108 -3.683 10.614 1.00 86.00 195 CYS A C 1
ATOM 1432 O O . CYS A 1 195 ? -5.985 -4.905 10.725 1.00 86.00 195 CYS A O 1
ATOM 1434 N N . GLY A 1 196 ? -6.158 -2.868 11.675 1.00 86.88 196 GLY A N 1
ATOM 1435 C CA . GLY A 1 196 ? -6.159 -3.344 13.055 1.00 86.88 196 GLY A CA 1
ATOM 1436 C C . GLY A 1 196 ? -7.389 -4.195 13.366 1.00 86.88 196 GLY A C 1
ATOM 1437 O O . GLY A 1 196 ? -8.464 -4.009 12.792 1.00 86.88 196 GLY A O 1
ATOM 1438 N N . THR A 1 197 ? -7.241 -5.143 14.289 1.00 87.31 197 THR A N 1
ATOM 1439 C CA . THR A 1 197 ? -8.292 -6.130 14.595 1.00 87.31 197 THR A CA 1
ATOM 1440 C C . THR A 1 197 ? -9.556 -5.466 15.146 1.00 87.31 197 THR A C 1
ATOM 1442 O O . THR A 1 197 ? -10.664 -5.850 14.778 1.00 87.31 197 THR A O 1
ATOM 1445 N N . ALA A 1 198 ? -9.406 -4.421 15.967 1.00 88.88 198 ALA A N 1
ATOM 1446 C CA . ALA A 1 198 ? -10.522 -3.642 16.501 1.00 88.88 198 ALA A CA 1
ATOM 1447 C C . ALA A 1 198 ? -11.302 -2.906 15.398 1.00 88.88 198 ALA A C 1
ATOM 1449 O O . ALA A 1 198 ? -12.522 -3.027 15.327 1.00 88.88 198 ALA A O 1
ATOM 1450 N N . VAL A 1 199 ? -10.598 -2.239 14.477 1.00 88.62 199 VAL A N 1
ATOM 1451 C CA . VAL A 1 199 ? -11.206 -1.520 13.343 1.00 88.62 199 VAL A CA 1
ATOM 1452 C C . VAL A 1 199 ? -11.947 -2.482 12.414 1.00 88.62 199 VAL A C 1
ATOM 1454 O O . VAL A 1 199 ? -13.092 -2.233 12.039 1.00 88.62 199 VAL A O 1
ATOM 1457 N N . ARG A 1 200 ? -11.334 -3.626 12.082 1.00 86.44 200 ARG A N 1
ATOM 1458 C CA . ARG A 1 200 ? -11.971 -4.663 11.253 1.00 86.44 200 ARG A CA 1
ATOM 1459 C C . ARG A 1 200 ? -13.229 -5.229 11.915 1.00 86.44 200 ARG A C 1
ATOM 1461 O O . ARG A 1 200 ? -14.214 -5.484 11.223 1.00 86.44 200 ARG A O 1
ATOM 1468 N N . ARG A 1 201 ? -13.205 -5.411 13.238 1.00 87.88 201 ARG A N 1
ATOM 1469 C CA . ARG A 1 201 ? -14.350 -5.896 14.018 1.00 87.88 201 ARG A CA 1
ATOM 1470 C C . ARG A 1 201 ? -15.499 -4.890 14.027 1.00 87.88 201 ARG A C 1
ATOM 1472 O O . ARG A 1 201 ? -16.624 -5.286 13.737 1.00 87.88 201 ARG A O 1
ATOM 1479 N N . GLU A 1 202 ? -15.220 -3.615 14.291 1.00 88.62 202 GLU A N 1
ATOM 1480 C CA . GLU A 1 202 ? -16.230 -2.547 14.248 1.00 88.62 202 GLU A CA 1
ATOM 1481 C C . GLU A 1 202 ? -16.851 -2.421 12.853 1.00 88.62 202 GLU A C 1
ATOM 1483 O O . GLU A 1 202 ? -18.075 -2.358 12.717 1.00 88.62 202 GLU A O 1
ATOM 1488 N N . LEU A 1 203 ? -16.026 -2.487 11.803 1.00 86.06 203 LEU A N 1
ATOM 1489 C CA . LEU A 1 203 ? -16.510 -2.475 10.426 1.00 86.06 203 LEU A CA 1
ATOM 1490 C C . LEU A 1 203 ? -17.406 -3.685 10.120 1.00 86.06 203 LEU A C 1
ATOM 1492 O O . LEU A 1 203 ? -18.444 -3.524 9.483 1.00 86.06 203 LEU A O 1
ATOM 1496 N N . ALA A 1 204 ? -17.048 -4.883 10.587 1.00 84.25 204 ALA A N 1
ATOM 1497 C CA . ALA A 1 204 ? -17.855 -6.085 10.374 1.00 84.25 204 ALA A CA 1
ATOM 1498 C C . ALA A 1 204 ? -19.197 -6.048 11.128 1.00 84.25 204 ALA A C 1
ATOM 1500 O O . ALA A 1 204 ? -20.189 -6.579 10.634 1.00 84.25 204 ALA A O 1
ATOM 1501 N N . GLN A 1 205 ? -19.238 -5.429 12.312 1.00 89.88 205 GLN A N 1
ATOM 1502 C CA . GLN A 1 205 ? -20.436 -5.382 13.155 1.00 89.88 205 GLN A CA 1
ATOM 1503 C C . GLN A 1 205 ? -21.385 -4.237 12.787 1.00 89.88 205 GLN A C 1
ATOM 1505 O O . GLN A 1 205 ? -22.597 -4.436 12.720 1.00 89.88 205 GLN A O 1
ATOM 1510 N N . ARG A 1 206 ? -20.849 -3.033 12.559 1.00 86.88 206 ARG A N 1
ATOM 1511 C CA . ARG A 1 206 ? -21.637 -1.804 12.349 1.00 86.88 206 ARG A CA 1
ATOM 1512 C C . ARG A 1 206 ? -21.697 -1.367 10.887 1.00 86.88 206 ARG A C 1
ATOM 1514 O O . ARG A 1 206 ? -22.543 -0.541 10.534 1.00 86.88 206 ARG A O 1
ATOM 1521 N N . GLY A 1 207 ? -20.815 -1.896 10.037 1.00 87.69 207 GLY A N 1
ATOM 1522 C CA . GLY A 1 207 ? -20.778 -1.608 8.605 1.00 87.69 207 GLY A CA 1
ATOM 1523 C C . GLY A 1 207 ? -20.714 -0.110 8.314 1.00 87.69 207 GLY A C 1
ATOM 1524 O O . GLY A 1 207 ? -19.842 0.607 8.802 1.00 87.69 207 GLY A O 1
ATOM 1525 N N . TRP A 1 208 ? -21.682 0.373 7.533 1.00 84.25 208 TRP A N 1
ATOM 1526 C CA . TRP A 1 208 ? -21.779 1.779 7.138 1.00 84.25 208 TRP A CA 1
ATOM 1527 C C . TRP A 1 208 ? -21.909 2.750 8.317 1.00 84.25 208 TRP A C 1
ATOM 1529 O O . TRP A 1 208 ? -21.407 3.867 8.236 1.00 84.25 208 TRP A O 1
ATOM 1539 N N . GLY A 1 209 ? -22.541 2.337 9.421 1.00 86.12 209 GLY A N 1
ATOM 1540 C CA . GLY A 1 209 ? -22.688 3.200 10.595 1.00 86.12 209 GLY A CA 1
ATOM 1541 C C . GLY A 1 209 ? -21.337 3.614 11.176 1.00 86.12 209 GLY A C 1
ATOM 1542 O O . GLY A 1 209 ? -21.143 4.780 11.489 1.00 86.12 209 GLY A O 1
ATOM 1543 N N . PHE A 1 210 ? -20.385 2.680 11.239 1.00 87.44 210 PHE A N 1
ATOM 1544 C CA . PHE A 1 210 ? -19.016 2.969 11.669 1.00 87.44 210 PHE A CA 1
ATOM 1545 C C . PHE A 1 210 ? -18.268 3.848 10.660 1.00 87.44 210 PHE A C 1
ATOM 1547 O O . PHE A 1 210 ? -17.599 4.793 11.061 1.00 87.44 210 PHE A O 1
ATOM 1554 N N . LEU A 1 211 ? -18.413 3.575 9.357 1.00 84.62 211 LEU A N 1
ATOM 1555 C CA . LEU A 1 211 ? -17.769 4.383 8.316 1.00 84.62 211 LEU A CA 1
ATOM 1556 C C . LEU A 1 211 ? -18.230 5.840 8.357 1.00 84.62 211 LEU A C 1
ATOM 1558 O O . LEU A 1 211 ? -17.398 6.735 8.286 1.00 84.62 211 LEU A O 1
ATOM 1562 N N . ARG A 1 212 ? -19.536 6.080 8.519 1.00 85.81 212 ARG A N 1
ATOM 1563 C CA . ARG A 1 212 ? -20.075 7.435 8.670 1.00 85.81 212 ARG A CA 1
ATOM 1564 C C . ARG A 1 212 ? -19.447 8.145 9.868 1.00 85.81 212 ARG A C 1
ATOM 1566 O O . ARG A 1 212 ? -18.926 9.238 9.705 1.00 85.81 212 ARG A O 1
ATOM 1573 N N . ASP A 1 213 ? -19.431 7.501 11.032 1.00 86.69 213 ASP A N 1
ATOM 1574 C CA . ASP A 1 213 ? -18.868 8.100 12.245 1.00 86.69 213 ASP A CA 1
ATOM 1575 C C . ASP A 1 213 ? -17.352 8.369 12.109 1.00 86.69 213 ASP A C 1
ATOM 1577 O O . ASP A 1 213 ? -16.845 9.361 12.630 1.00 86.69 213 ASP A O 1
ATOM 1581 N N . ALA A 1 214 ? -16.625 7.516 11.378 1.00 85.56 214 ALA A N 1
ATOM 1582 C CA . ALA A 1 214 ? -15.209 7.711 11.066 1.00 85.56 214 ALA A CA 1
ATOM 1583 C C . ALA A 1 214 ? -14.958 8.844 10.053 1.00 85.56 214 ALA A C 1
ATOM 1585 O O . ALA A 1 214 ? -13.914 9.491 10.105 1.00 85.56 214 ALA A O 1
ATOM 1586 N N . PHE A 1 215 ? -15.888 9.094 9.127 1.00 83.06 215 PHE A N 1
ATOM 1587 C CA . PHE A 1 215 ? -15.804 10.229 8.202 1.00 83.06 215 PHE A CA 1
ATOM 1588 C C . PHE A 1 215 ? -16.172 11.551 8.873 1.00 83.06 215 PHE A C 1
ATOM 1590 O O . PHE A 1 215 ? -15.583 12.583 8.550 1.00 83.06 215 PHE A O 1
ATOM 1597 N N . ASP A 1 216 ? -17.124 11.511 9.804 1.00 86.94 216 ASP A N 1
ATOM 1598 C CA . ASP A 1 216 ? -17.582 12.688 10.537 1.00 86.94 216 ASP A CA 1
ATOM 1599 C C . ASP A 1 216 ? -16.569 13.117 11.613 1.00 86.94 216 ASP A C 1
ATOM 1601 O O . ASP A 1 216 ? -16.413 14.314 11.862 1.00 86.94 216 ASP A O 1
ATOM 1605 N N . SER A 1 217 ? -15.855 12.163 12.227 1.00 83.38 217 SER A N 1
ATOM 1606 C CA . SER A 1 217 ? -14.814 12.439 13.220 1.00 83.38 217 SER A CA 1
ATOM 1607 C C . SER A 1 217 ? -13.571 11.550 13.040 1.00 83.38 217 SER A C 1
ATOM 1609 O O . SER A 1 217 ? -13.687 10.322 13.121 1.00 83.38 217 SER A O 1
ATOM 1611 N N . PRO A 1 218 ? -12.367 12.140 12.872 1.00 72.56 218 PRO A N 1
ATOM 1612 C CA . PRO A 1 218 ? -11.115 11.384 12.784 1.00 72.56 218 PRO A CA 1
ATOM 1613 C C . PRO A 1 218 ? -10.758 10.672 14.104 1.00 72.56 218 PRO A C 1
ATOM 1615 O O . PRO A 1 218 ? -10.151 9.599 14.075 1.00 72.56 218 PRO A O 1
ATOM 1618 N N . ASP A 1 219 ? -11.212 11.199 15.247 1.00 82.94 219 ASP A N 1
ATOM 1619 C CA . ASP A 1 219 ? -10.941 10.657 16.589 1.00 82.94 219 ASP A CA 1
ATOM 1620 C C . ASP A 1 219 ? -11.552 9.262 16.787 1.00 82.94 219 ASP A C 1
ATOM 1622 O O . ASP A 1 219 ? -11.076 8.453 17.591 1.00 82.94 219 ASP A O 1
ATOM 1626 N N . THR A 1 220 ? -12.607 8.949 16.027 1.00 85.31 220 THR A N 1
ATOM 1627 C CA . THR A 1 220 ? -13.277 7.646 16.055 1.00 85.31 220 THR A CA 1
ATOM 1628 C C . THR A 1 220 ? -12.290 6.519 15.747 1.00 85.31 220 THR A C 1
ATOM 1630 O O . THR A 1 220 ? -12.300 5.486 16.419 1.00 85.31 220 THR A O 1
ATOM 1633 N N . LEU A 1 221 ? -11.403 6.712 14.763 1.00 85.56 221 LEU A N 1
ATOM 1634 C CA . LEU A 1 221 ? -10.425 5.694 14.376 1.00 85.56 221 LEU A CA 1
ATOM 1635 C C . LEU A 1 221 ? -9.325 5.533 15.428 1.00 85.56 221 LEU A C 1
ATOM 1637 O O . LEU A 1 221 ? -8.933 4.402 15.723 1.00 85.56 221 LEU A O 1
ATOM 1641 N N . GLU A 1 222 ? -8.850 6.626 16.026 1.00 85.50 222 GLU A N 1
ATOM 1642 C CA . GLU A 1 222 ? -7.833 6.585 17.089 1.00 85.50 222 GLU A CA 1
ATOM 1643 C C . GLU A 1 222 ? -8.353 5.889 18.345 1.00 85.50 222 GLU A C 1
ATOM 1645 O O . GLU A 1 222 ? -7.657 5.051 18.925 1.00 85.50 222 GLU A O 1
ATOM 1650 N N . THR A 1 223 ? -9.603 6.181 18.708 1.00 86.44 223 THR A N 1
ATOM 1651 C CA . THR A 1 223 ? -10.286 5.582 19.857 1.00 86.44 223 THR A CA 1
ATOM 1652 C C . THR A 1 223 ? -10.495 4.084 19.648 1.00 86.44 223 THR A C 1
ATOM 1654 O O . THR A 1 223 ? -10.114 3.277 20.492 1.00 86.44 223 THR A O 1
ATOM 1657 N N . VAL A 1 224 ? -11.048 3.683 18.498 1.00 87.81 224 VAL A N 1
ATOM 1658 C CA . VAL A 1 224 ? -11.333 2.268 18.203 1.00 87.81 224 VAL A CA 1
ATOM 1659 C C . VAL A 1 224 ? -10.054 1.447 18.048 1.00 87.81 224 VAL A C 1
ATOM 1661 O O . VAL A 1 224 ? -9.994 0.301 18.489 1.00 87.81 224 VAL A O 1
ATOM 1664 N N . SER A 1 225 ? -9.023 2.006 17.415 1.00 86.31 225 SER A N 1
ATOM 1665 C CA . SER A 1 225 ? -7.742 1.313 17.242 1.00 86.31 225 SER A CA 1
ATOM 1666 C C . SER A 1 225 ? -6.916 1.234 18.531 1.00 86.31 225 SER A C 1
ATOM 1668 O O . SER A 1 225 ? -5.995 0.419 18.605 1.00 86.31 225 SER A O 1
ATOM 1670 N N . GLY A 1 226 ? -7.235 2.049 19.543 1.00 84.06 226 GLY A N 1
ATOM 1671 C CA . GLY A 1 226 ? -6.448 2.175 20.770 1.00 84.06 226 GLY A CA 1
ATOM 1672 C C . GLY A 1 226 ? -5.093 2.855 20.544 1.00 84.06 226 GLY A C 1
ATOM 1673 O O . GLY A 1 226 ? -4.169 2.663 21.345 1.00 84.06 226 GLY A O 1
ATOM 1674 N N . LEU A 1 227 ? -4.951 3.590 19.433 1.00 81.31 227 LEU A N 1
ATOM 1675 C CA . LEU A 1 227 ? -3.745 4.340 19.084 1.00 81.31 227 LEU A CA 1
ATOM 1676 C C . LEU A 1 227 ? -3.584 5.575 19.980 1.00 81.31 227 LEU A C 1
ATOM 1678 O O . LEU A 1 227 ? -2.467 5.848 20.413 1.00 81.31 227 LEU A O 1
ATOM 1682 N N . GLY A 1 228 ? -4.686 6.245 20.337 1.00 74.81 228 GLY A N 1
ATOM 1683 C CA . GLY A 1 228 ? -4.656 7.407 21.235 1.00 74.81 228 GLY A CA 1
ATOM 1684 C C . GLY A 1 228 ? -4.057 7.079 22.609 1.00 74.81 228 GLY A C 1
ATOM 1685 O O . GLY A 1 228 ? -3.184 7.788 23.097 1.00 74.81 228 GLY A O 1
ATOM 1686 N N . GLU A 1 229 ? -4.427 5.936 23.198 1.00 77.75 229 GLU A N 1
ATOM 1687 C CA . GLU A 1 229 ? -3.845 5.463 24.467 1.00 77.75 229 GLU A CA 1
ATOM 1688 C C . GLU A 1 229 ? -2.337 5.203 24.358 1.00 77.75 229 GLU A C 1
ATOM 1690 O O . GLU A 1 229 ? -1.583 5.458 25.296 1.00 77.75 229 GLU A O 1
ATOM 1695 N N . LEU A 1 230 ? -1.887 4.696 23.204 1.00 74.62 230 LEU A N 1
ATOM 1696 C CA . LEU A 1 230 ? -0.478 4.398 22.969 1.00 74.62 230 LEU A CA 1
ATOM 1697 C C . LEU A 1 230 ? 0.346 5.684 22.841 1.00 74.62 230 LEU A C 1
ATOM 1699 O O . LEU A 1 230 ? 1.427 5.761 23.420 1.00 74.62 230 LEU A O 1
ATOM 1703 N N . GLN A 1 231 ? -0.178 6.698 22.151 1.00 70.00 231 GLN A N 1
ATOM 1704 C CA . GLN A 1 231 ? 0.462 8.011 22.044 1.00 70.00 231 GLN A CA 1
ATOM 1705 C C . GLN A 1 231 ? 0.587 8.703 23.408 1.00 70.00 231 GLN A C 1
ATOM 1707 O O . GLN A 1 231 ? 1.651 9.230 23.724 1.00 70.00 231 GLN A O 1
ATOM 1712 N N . VAL A 1 232 ? -0.457 8.648 24.245 1.00 71.94 232 VAL A N 1
ATOM 1713 C CA . VAL A 1 232 ? -0.406 9.192 25.615 1.00 71.94 232 VAL A CA 1
ATOM 1714 C C . VAL A 1 232 ? 0.654 8.467 26.443 1.00 71.94 232 VAL A C 1
ATOM 1716 O O . VAL A 1 232 ? 1.507 9.119 27.038 1.00 71.94 232 VAL A O 1
ATOM 1719 N N . SER A 1 233 ? 0.673 7.130 26.409 1.00 69.88 233 SER A N 1
ATOM 1720 C CA . SER A 1 233 ? 1.676 6.354 27.151 1.00 69.88 233 SER A CA 1
ATOM 1721 C C . SER A 1 233 ? 3.115 6.607 26.685 1.00 69.88 233 SER A C 1
ATOM 1723 O O . SER A 1 233 ? 4.029 6.584 27.501 1.00 69.88 233 SER A O 1
ATOM 1725 N N . ALA A 1 234 ? 3.329 6.869 25.391 1.00 66.12 234 ALA A N 1
ATOM 1726 C CA . ALA A 1 234 ? 4.648 7.187 24.852 1.00 66.12 234 ALA A CA 1
ATOM 1727 C C . ALA A 1 234 ? 5.120 8.579 25.299 1.00 66.12 234 ALA A C 1
ATOM 1729 O O . ALA A 1 234 ? 6.264 8.725 25.718 1.00 66.12 234 ALA A O 1
ATOM 1730 N N . ASN A 1 235 ? 4.226 9.573 25.286 1.00 61.72 235 ASN A N 1
ATOM 1731 C CA . ASN A 1 235 ? 4.532 10.920 25.770 1.00 61.72 235 ASN A CA 1
ATOM 1732 C C . ASN A 1 235 ? 4.833 10.938 27.276 1.00 61.72 235 ASN A C 1
ATOM 1734 O O . ASN A 1 235 ? 5.708 11.682 27.711 1.00 61.72 235 ASN A O 1
ATOM 1738 N N . ASP A 1 236 ? 4.145 10.112 28.069 1.00 58.94 236 ASP A N 1
ATOM 1739 C CA . ASP A 1 236 ? 4.440 9.972 29.498 1.00 58.94 236 ASP A CA 1
ATOM 1740 C C . ASP A 1 236 ? 5.837 9.376 29.735 1.00 58.94 236 ASP A C 1
ATOM 1742 O O . ASP A 1 236 ? 6.535 9.819 30.641 1.00 58.94 236 ASP A O 1
ATOM 1746 N N . ILE A 1 237 ? 6.282 8.422 28.910 1.00 58.66 237 ILE A N 1
ATOM 1747 C CA . ILE A 1 237 ? 7.631 7.835 29.007 1.00 58.66 237 ILE A CA 1
ATOM 1748 C C . ILE A 1 237 ? 8.710 8.852 28.603 1.00 58.66 237 ILE A C 1
ATOM 1750 O O . ILE A 1 237 ? 9.692 8.999 29.332 1.00 58.66 237 ILE A O 1
ATOM 1754 N N . ASP A 1 238 ? 8.509 9.598 27.510 1.00 51.09 238 ASP A N 1
ATOM 1755 C CA . ASP A 1 238 ? 9.431 10.668 27.090 1.00 51.09 238 ASP A CA 1
ATOM 1756 C C . ASP A 1 238 ? 9.588 11.724 28.198 1.00 51.09 238 ASP A C 1
ATOM 1758 O O . ASP A 1 238 ? 10.699 12.146 28.516 1.00 51.09 238 ASP A O 1
ATOM 1762 N N . LEU A 1 239 ? 8.494 12.117 28.861 1.00 51.78 239 LEU A N 1
ATOM 1763 C CA . LEU A 1 239 ? 8.539 13.078 29.970 1.00 51.78 239 LEU A CA 1
ATOM 1764 C C . LEU A 1 239 ? 9.354 12.581 31.176 1.00 51.78 239 LEU A C 1
ATOM 1766 O O . LEU A 1 239 ? 9.907 13.402 31.910 1.00 51.78 239 LEU A O 1
ATOM 1770 N N . TRP A 1 240 ? 9.444 11.267 31.390 1.00 51.25 240 TRP A N 1
ATOM 1771 C CA . TRP A 1 240 ? 10.209 10.691 32.498 1.00 51.25 240 TRP A CA 1
ATOM 1772 C C . TRP A 1 240 ? 11.703 10.595 32.163 1.00 51.25 240 TRP A C 1
ATOM 1774 O O . TRP A 1 240 ? 12.524 10.852 33.042 1.00 51.25 240 TRP A O 1
ATOM 1784 N N . GLU A 1 241 ? 12.078 10.333 30.905 1.00 49.84 241 GLU A N 1
ATOM 1785 C CA . GLU A 1 241 ? 13.491 10.328 30.481 1.00 49.84 241 GLU A CA 1
ATOM 1786 C C . GLU A 1 241 ? 14.145 11.723 30.541 1.00 49.84 241 GLU A C 1
ATOM 1788 O O . GLU A 1 241 ? 15.353 11.830 30.764 1.00 49.84 241 GLU A O 1
ATOM 1793 N N . TYR A 1 242 ? 13.367 12.806 30.432 1.00 48.81 242 TYR A N 1
ATOM 1794 C CA . TYR A 1 242 ? 13.882 14.176 30.581 1.00 48.81 242 TYR A CA 1
ATOM 1795 C C . TYR A 1 242 ? 13.933 14.692 32.031 1.00 48.81 242 TYR A C 1
ATOM 1797 O O . TYR A 1 242 ? 14.489 15.769 32.263 1.00 48.81 242 TYR A O 1
ATOM 1805 N N . SER A 1 243 ? 13.396 13.962 33.016 1.00 47.53 243 SER A N 1
ATOM 1806 C CA . SER A 1 243 ? 13.322 14.441 34.408 1.00 47.53 243 SER A CA 1
ATOM 1807 C C . SER A 1 243 ? 14.541 14.088 35.279 1.00 47.53 243 SER A C 1
ATOM 1809 O O . SER A 1 243 ? 14.632 14.586 36.402 1.00 47.53 243 SER A O 1
ATOM 1811 N N . ASP A 1 244 ? 15.498 13.296 34.786 1.00 48.56 244 ASP A N 1
ATOM 1812 C CA . ASP A 1 244 ? 16.604 12.762 35.604 1.00 48.56 244 ASP A CA 1
ATOM 1813 C C . ASP A 1 244 ? 17.918 13.575 35.564 1.00 48.56 244 ASP A C 1
ATOM 1815 O O . ASP A 1 244 ? 18.936 13.118 36.084 1.00 48.56 244 ASP A O 1
ATOM 1819 N N . ASN A 1 245 ? 17.937 14.801 35.013 1.00 51.78 245 ASN A N 1
ATOM 1820 C CA . ASN A 1 245 ? 19.184 15.583 34.893 1.00 51.78 245 ASN A CA 1
ATOM 1821 C C . ASN A 1 245 ? 19.198 16.998 35.507 1.00 51.78 245 ASN A C 1
ATOM 1823 O O . ASN A 1 245 ? 19.942 17.859 35.040 1.00 51.78 245 ASN A O 1
ATOM 1827 N N . GLU A 1 246 ? 18.478 17.247 36.604 1.00 47.16 246 GLU A N 1
ATOM 1828 C CA . GLU A 1 246 ? 18.784 18.396 37.478 1.00 47.16 246 GLU A CA 1
ATOM 1829 C C . GLU A 1 246 ? 18.818 18.005 38.959 1.00 47.16 246 GLU A C 1
ATOM 1831 O O . GLU A 1 246 ? 17.809 18.034 39.660 1.00 47.16 246 GLU A O 1
ATOM 1836 N N . SER A 1 247 ? 20.015 17.688 39.466 1.00 42.88 247 SER A N 1
ATOM 1837 C CA . SER A 1 247 ? 20.380 17.863 40.881 1.00 42.88 247 SER A CA 1
ATOM 1838 C C . SER A 1 247 ? 21.898 17.796 41.087 1.00 42.88 247 SER A C 1
ATOM 1840 O O . SER A 1 247 ? 22.426 16.851 41.665 1.00 42.88 247 SER A O 1
ATOM 1842 N N . VAL A 1 248 ? 22.615 18.850 40.686 1.00 38.25 248 VAL A N 1
ATOM 1843 C CA . VAL A 1 248 ? 23.870 19.233 41.356 1.00 38.25 248 VAL A CA 1
ATOM 1844 C C . VAL A 1 248 ? 23.628 20.593 41.996 1.00 38.25 248 VAL A C 1
ATOM 1846 O O . VAL A 1 248 ? 23.838 21.640 41.390 1.00 38.25 248 VAL A O 1
ATOM 1849 N N . LYS A 1 249 ? 23.111 20.576 43.229 1.00 36.38 249 LYS A N 1
ATOM 1850 C CA . LYS A 1 249 ? 23.024 21.775 44.062 1.00 36.38 249 LYS A CA 1
ATOM 1851 C C . LYS A 1 249 ? 24.435 22.179 44.481 1.00 36.38 249 LYS A C 1
ATOM 1853 O O . LYS A 1 249 ? 25.134 21.430 45.158 1.00 36.38 249 LYS A O 1
ATOM 1858 N N . SER A 1 250 ? 24.814 23.379 44.067 1.00 37.09 250 SER A N 1
ATOM 1859 C CA . SER A 1 250 ? 25.891 24.196 44.613 1.00 37.09 250 SER A CA 1
ATOM 1860 C C . SER A 1 250 ? 25.879 24.185 46.147 1.00 37.09 250 SER A C 1
ATOM 1862 O O . SER A 1 250 ? 24.876 24.558 46.754 1.00 37.09 250 SER A O 1
ATOM 1864 N N . MET A 1 251 ? 26.994 23.785 46.763 1.00 38.41 251 MET A N 1
ATOM 1865 C CA . MET A 1 251 ? 27.304 24.102 48.158 1.00 38.41 251 MET A CA 1
ATOM 1866 C C . MET A 1 251 ? 28.432 25.127 48.180 1.00 38.41 251 MET A C 1
ATOM 1868 O O . MET A 1 251 ? 29.503 24.920 47.610 1.00 38.41 251 MET A O 1
ATOM 1872 N N . ASP A 1 252 ? 28.113 26.245 48.816 1.00 35.75 252 ASP A N 1
ATOM 1873 C CA . ASP A 1 252 ? 28.936 27.420 49.034 1.00 35.75 252 ASP A CA 1
ATOM 1874 C C . ASP A 1 252 ? 30.262 27.085 49.731 1.00 35.75 252 ASP A C 1
ATOM 1876 O O . ASP A 1 252 ? 30.300 26.433 50.776 1.00 35.75 252 ASP A O 1
ATOM 1880 N N . THR A 1 253 ? 31.367 27.590 49.184 1.00 36.19 253 THR A N 1
ATOM 1881 C CA . THR A 1 253 ? 32.651 27.647 49.885 1.00 36.19 253 THR A CA 1
ATOM 1882 C C . THR A 1 253 ? 32.624 28.805 50.879 1.00 36.19 253 THR A C 1
ATOM 1884 O O . THR A 1 253 ? 32.812 29.962 50.498 1.00 36.19 253 THR A O 1
ATOM 1887 N N . VAL A 1 254 ? 32.410 28.497 52.158 1.00 40.28 254 VAL A N 1
ATOM 1888 C CA . VAL A 1 254 ? 32.763 29.391 53.267 1.00 40.28 254 VAL A CA 1
ATOM 1889 C C . VAL A 1 254 ? 34.232 29.152 53.612 1.00 40.28 254 VAL A C 1
ATOM 1891 O O . VAL A 1 254 ? 34.654 28.023 53.847 1.00 40.28 254 VAL A O 1
ATOM 1894 N N . ALA A 1 255 ? 35.007 30.233 53.580 1.00 36.75 255 ALA A N 1
ATOM 1895 C CA . ALA A 1 255 ? 36.416 30.279 53.932 1.00 36.75 255 ALA A CA 1
ATOM 1896 C C . ALA A 1 255 ? 36.646 30.040 55.435 1.00 36.75 255 ALA A C 1
ATOM 1898 O O . ALA A 1 255 ? 35.888 30.543 56.262 1.00 36.75 255 ALA A O 1
ATOM 1899 N N . GLU A 1 256 ? 37.755 29.379 55.775 1.00 32.06 256 GLU A N 1
ATOM 1900 C CA . GLU A 1 256 ? 38.392 29.465 57.094 1.00 32.06 256 GLU A CA 1
ATOM 1901 C C . GLU A 1 256 ? 39.897 29.771 56.955 1.00 32.06 256 GLU A C 1
ATOM 1903 O O . GLU A 1 256 ? 40.474 29.530 55.891 1.00 32.06 256 GLU A O 1
ATOM 1908 N N . PRO A 1 257 ? 40.518 30.381 57.984 1.00 44.69 257 PRO A N 1
ATOM 1909 C CA . PRO A 1 257 ? 41.692 31.228 57.825 1.00 44.69 257 PRO A CA 1
ATOM 1910 C C . PRO A 1 257 ? 43.017 30.527 58.148 1.00 44.69 257 PRO A C 1
ATOM 1912 O O . PRO A 1 257 ? 43.085 29.632 58.991 1.00 44.69 257 PRO A O 1
ATOM 1915 N N . SER A 1 258 ? 44.091 31.058 57.562 1.00 32.75 258 SER A N 1
ATOM 1916 C CA . SER A 1 258 ? 45.452 31.071 58.115 1.00 32.75 258 SER A CA 1
ATOM 1917 C C . SER A 1 258 ? 46.222 32.246 57.531 1.00 32.75 258 SER A C 1
ATOM 1919 O O . SER A 1 258 ? 46.182 32.363 56.284 1.00 32.75 258 SER A O 1
#

InterPro domains:
  IPR032197 Ubiquitin-like modifier-activating enzyme Atg7, N-terminal [PF16420] (6-38)
  IPR035985 Ubiquitin-activating enzyme-like [SSF69572] (41-217)

pLDDT: mean 70.4, std 20.12, range [29.7, 95.44]

Organism: NCBI:txid2011161

Foldseek 3Di:
DPDLDQDDDDDDPDPPPCPCVVVVCCCVPPQDPPPDDDDDDDDPDQDFDWDWDAAAQKIKIFTDATDDDQDPDPDDPAQKDWSNFFADPQQPPLDFDDDPPPPDDPCSVDRNHDVVRVVVRVVVNVLLQSFLCSFPCRSRQIAGAPPDPDDDPPDPDDDVRGHPSGGNARMWMAGRVVRDIDGHTDTYDCLGLPPHPQNVVCCVPVPVNLVVVCVVDVVSSCVSSVSVVVVVVVVVVVVVVVPPPDDPDDDDDDDDDD

Radius of gyration: 25.31 Å; chains: 1; bounding box: 84×61×76 Å

Secondary structure (DSSP, 8-state):
----PPP---------TTHHHHHHHHIIIIITT--SPP-----------EEEEE-SSEEEEEEPP-----------SSSEE-GGGB--GGGS-SS----TTTTS-HHHHS----HHHHHHHHHHHHHHHHHHHHSTTGGG--EE------S----TT--TT-BTTB---SEEEEETTTTEEE----BPPTT-TTT-HHHHHHHHHHTHHHHHHHHH-THHHHHHHTHHHHHHHHHHHHHHHTSSS-------------

Sequence (258 aa):
MAEETVKFVPFASFVDPAFWADLTDRKLRHWGLDDSAKLCVLAVCVQIALSVALGFDSFVIVRHGVGSQDDIAPIQSGNLVPGDQLGCYFCSDVTAPGNSTRDRTLDQQCTVTRPGVSQMAAGLAVELLAAVVQHPLGGLAPAALTTVEGEGMDGEGATGGGGCLGSTPHQIRGYVSRFSQMTPCVRRFQKCVACGTAVRRELAQRGWGFLRDAFDSPDTLETVSGLGELQVSANDIDLWEYSDNESVKSMDTVAEPS